Protein 5WO2 (pdb70)

Solvent-accessible surface area: 11452 Å² total; per-residue (Å²): 94,28,94,86,5,136,31,70,121,66,9,114,85,68,23,136,108,36,105,182,160,66,112,116,30,24,136,21,19,30,93,5,2,30,41,125,88,43,68,120,123,106,0,51,63,5,6,52,135,44,84,112,88,23,65,62,100,59,20,59,94,2,66,32,30,5,97,0,20,53,39,10,61,97,145,17,51,154,86,10,36,54,47,26,108,95,53,128,158,128,75,5,130,28,67,108,73,17,78,51,35,16,155,66,23,103,92,72,62,132,88,64,28,84,130,44,34,16,100,8,3,32,40,126,101,41,61,120,114,120,0,48,65,11,6,64,134,54,35,103,63,44,67,46,90,63,26,44,77,2,59,6,33,6,89,6,22,55,50,10,56,101,114,17,56,151,63,9,39,49,1,8,116,125,78,139,124

Nearest PDB structures (foldseek):
  5wo2-assembly1_A  TM=1.011E+00  e=1.674E-12  Escherichia coli
  6bie-assembly1_A  TM=1.007E+00  e=6.785E-12  Escherichia coli K-12
  6owx-assembly1_A  TM=9.728E-01  e=1.456E-11  Escherichia coli
  6owy-assembly1_A  TM=9.846E-01  e=2.751E-11  Escherichia coli
  6owz-assembly1_B  TM=8.647E-01  e=1.741E-10  Escherichia coli

InterPro domains:
  IPR012899 LTXXQ motif family protein [PF07813] (47-141)
  IPR012899 LTXXQ motif family protein [PIRSF034445] (6-148)
  IPR012899 LTXXQ motif family protein [cd09916] (54-145)
  IPR052211 Cpx two-component system auxiliary protein [PTHR38102] (1-161)

Foldseek 3Di:
DLPPLPADPVLVVVLVVLVCDDVVLVVQVVVQVPDPDHDVVSVVCSVCPCVVVVVVVVVSVVVSVVSSLVVDDPVSNVVVVVVVVVDD/DVPLPADPVLVVVLVVLVVVQDCVLVVLVVDQVPDPDHDVVSVVVSVVVVVVVVVVNVVSVVVSVVVSLVVGDPVSNVVVVVVVVVDDD

B-factor: mean 51.99, std 22.86, range [19.62, 288.51]

Secondary structure (DSSP, 8-state):
--GGG---HHHHHHHHHHH---HHHHHHHHHHHSSSS--HHHHHHHHHTTHHHHHHHHHHHHHHHHHHHTTS-HHHHHHHHHHHHT--/--TT---HHHHHHHHHHHHH---HHHHHHHHHHSSSS--HHHHHHHHHHHHHHHHHHHHHHHHHHHHHHTTS-HHHHHHHHHHHHH---

Radius of gyration: 20.87 Å; Cα contacts (8 Å, |Δi|>4): 126; chains: 2; bounding box: 49×54×36 Å

Organism: Escherichia coli (strain K12) (NCBI:txid83333)

GO terms:
  GO:0044183 protein folding chaperone (F, IDA)
  GO:0042597 periplasmic space (C, EXP)
  GO:0005515 protein binding (F, IPI)
  GO:0030288 outer membrane-bounded periplasmic space (C, IDA)
  GO:0042803 protein homodimerization activity (F, IDA)
  GO:0006457 protein folding (P, IDA)

CATH classification: 1.20.120.1490

Sequence (177 aa):
SFKDLNLTDAQKQQIREIMMKPPLEERRAMHDIIASDTFDKVKAEEAQQIAKMMEEQRKANMMLAHMETQNKIYNILTPEQKKQFNANFEKRLFKDLNLTDAQKQQIREIMKGQPLEERRAMHDIIASDTFDKVKAEAQIAKMMEEEQRKKANMMLAHMETQNKIYNILTPEQKKQFNANFEKRLT

Structure (mmCIF, N/CA/C/O backbone):
data_5WO2
#
_entry.id   5WO2
#
_cell.length_a   42.960
_cell.length_b   42.960
_cell.length_c   258.169
_cell.angle_alpha   90.00
_cell.angle_beta   90.00
_cell.angle_gamma   90.00
#
_symmetry.space_group_name_H-M   'P 41 2 2'
#
loop_
_entity.id
_entity.type
_entity.pdbx_description
1 polymer 'Periplasmic chaperone Spy'
2 non-polymer IMIDAZOLE
3 non-polymer 'ZINC ION'
4 non-polymer 'CHLORIDE ION'
5 water water
#
loop_
_atom_site.group_PDB
_atom_site.id
_atom_site.type_symbol
_atom_site.label_atom_id
_atom_site.label_alt_id
_atom_site.label_comp_id
_atom_site.label_asym_id
_atom_site.label_entity_id
_atom_site.label_seq_id
_atom_site.pdbx_PDB_ins_code
_atom_site.Cartn_x
_atom_site.Cartn_y
_atom_site.Cartn_z
_atom_site.occupancy
_atom_site.B_iso_or_equiv
_atom_site.auth_seq_id
_atom_site.auth_comp_id
_atom_site.auth_asym_id
_atom_site.auth_atom_id
_atom_site.pdbx_PDB_model_num
ATOM 1 N N . SER A 1 1 ? -4.234 1.171 265.607 1.00 109.82 28 SER A N 1
ATOM 2 C CA . SER A 1 1 ? -4.416 1.190 264.122 1.00 108.81 28 SER A CA 1
ATOM 3 C C . SER A 1 1 ? -5.411 0.119 263.673 1.00 105.62 28 SER A C 1
ATOM 4 O O . SER A 1 1 ? -5.032 -1.025 263.432 1.00 104.71 28 SER A O 1
ATOM 14 N N . PHE A 1 2 ? -6.680 0.497 263.546 1.00 105.00 29 PHE A N 1
ATOM 15 C CA . PHE A 1 2 ? -7.730 -0.452 263.184 1.00 99.57 29 PHE A CA 1
ATOM 16 C C . PHE A 1 2 ? -7.957 -0.526 261.680 1.00 100.95 29 PHE A C 1
ATOM 17 O O . PHE A 1 2 ? -8.774 -1.317 261.204 1.00 94.72 29 PHE A O 1
ATOM 34 N N . LYS A 1 3 ? -7.227 0.289 260.929 1.00 105.06 30 LYS A N 1
ATOM 35 C CA . LYS A 1 3 ? -7.377 0.307 259.482 1.00 103.83 30 LYS A CA 1
ATOM 36 C C . LYS A 1 3 ? -6.735 -0.924 258.845 1.00 96.71 30 LYS A C 1
ATOM 37 O O . LYS A 1 3 ? -7.333 -1.568 257.981 1.00 96.70 30 LYS A O 1
ATOM 41 N N . ASP A 1 4 ? -5.527 -1.260 259.290 1.00 93.69 31 ASP A N 1
ATOM 42 C CA . ASP A 1 4 ? -4.722 -2.287 258.630 1.00 86.70 31 ASP A CA 1
ATOM 43 C C . ASP A 1 4 ? -5.047 -3.698 259.119 1.00 76.56 31 ASP A C 1
ATOM 44 O O . ASP A 1 4 ? -4.183 -4.578 259.089 1.00 77.60 31 ASP A O 1
ATOM 53 N N . LEU A 1 5 ? -6.290 -3.903 259.565 1.00 65.85 32 LEU A N 1
ATOM 54 C CA . LEU A 1 5 ? -6.755 -5.207 260.040 1.00 57.31 32 LEU A CA 1
ATOM 55 C C . LEU A 1 5 ? -7.772 -5.861 259.112 1.00 54.41 32 LEU A C 1
ATOM 56 O O . LEU A 1 5 ? -8.419 -6.832 259.501 1.00 50.35 32 LEU A O 1
ATOM 72 N N . ASN A 1 6 ? -7.930 -5.326 257.910 1.00 57.35 33 ASN A N 1
ATOM 73 C CA . ASN A 1 6 ? -8.884 -5.868 256.945 1.00 55.71 33 ASN A CA 1
ATOM 74 C C . ASN A 1 6 ? -10.270 -6.051 257.549 1.00 48.77 33 ASN A C 1
ATOM 75 O O . ASN A 1 6 ? -10.814 -7.159 257.589 1.00 46.45 33 ASN A O 1
ATOM 86 N N . LEU A 1 7 ? -10.837 -4.951 258.010 1.00 45.91 34 LEU A N 1
ATOM 87 C CA . LEU A 1 7 ? -12.148 -4.987 258.655 1.00 40.62 34 LEU A CA 1
ATOM 88 C C . LEU A 1 7 ? -13.216 -5.417 257.677 1.00 38.49 34 LEU A C 1
ATOM 89 O O . LEU A 1 7 ? -13.203 -4.999 256.537 1.00 38.65 34 LEU A O 1
ATOM 105 N N . THR A 1 8 ? -14.165 -6.216 258.134 1.00 35.79 35 THR A N 1
ATOM 106 C CA . THR A 1 8 ? -15.261 -6.626 257.260 1.00 34.66 35 THR A CA 1
ATOM 107 C C . THR A 1 8 ? -16.249 -5.486 257.222 1.00 31.63 35 THR A C 1
ATOM 108 O O . THR A 1 8 ? -16.146 -4.564 258.005 1.00 33.03 35 THR A O 1
ATOM 119 N N . ASP A 1 9 ? -17.201 -5.523 256.282 1.00 34.03 36 ASP A N 1
ATOM 120 C CA . ASP A 1 9 ? -18.209 -4.485 256.246 1.00 34.79 36 ASP A CA 1
ATOM 121 C C . ASP A 1 9 ? -19.000 -4.438 257.553 1.00 34.68 36 ASP A C 1
ATOM 122 O O . ASP A 1 9 ? -19.428 -3.361 257.981 1.00 36.33 36 ASP A O 1
ATOM 131 N N . ALA A 1 10 ? -19.296 -5.605 258.122 1.00 33.16 37 ALA A N 1
ATOM 132 C CA . ALA A 1 10 ? -20.046 -5.636 259.385 1.00 34.30 37 ALA A CA 1
ATOM 133 C C . ALA A 1 10 ? -19.235 -4.923 260.438 1.00 32.88 37 ALA A C 1
ATOM 134 O O . ALA A 1 10 ? -19.782 -4.158 261.194 1.00 31.72 37 ALA A O 1
ATOM 141 N N . GLN A 1 11 ? -17.929 -5.144 260.450 1.00 32.74 38 GLN A N 1
ATOM 142 C CA . GLN A 1 11 ? -17.075 -4.566 261.500 1.00 33.55 38 GLN A CA 1
ATOM 143 C C . GLN A 1 11 ? -17.019 -3.048 261.324 1.00 32.32 38 GLN A C 1
ATOM 144 O O . GLN A 1 11 ? -17.047 -2.313 262.297 1.00 32.59 38 GLN A O 1
ATOM 158 N N . LYS A 1 12 ? -16.983 -2.570 260.088 1.00 33.07 39 LYS A N 1
ATOM 159 C CA . LYS A 1 12 ? -16.993 -1.140 259.845 1.00 35.68 39 LYS A CA 1
ATOM 160 C C . LYS A 1 12 ? -18.274 -0.498 260.369 1.00 36.90 39 LYS A C 1
ATOM 161 O O . LYS A 1 12 ? -18.224 0.598 260.941 1.00 40.21 39 LYS A O 1
ATOM 180 N N . GLN A 1 13 ? -19.424 -1.153 260.165 1.00 36.42 40 GLN A N 1
ATOM 181 C CA . GLN A 1 13 ? -20.667 -0.624 260.733 1.00 36.72 40 GLN A CA 1
ATOM 182 C C . GLN A 1 13 ? -20.596 -0.672 262.272 1.00 34.75 40 GLN A C 1
ATOM 183 O O . GLN A 1 13 ? -21.059 0.230 262.946 1.00 36.01 40 GLN A O 1
ATOM 197 N N . GLN A 1 14 ? -20.058 -1.755 262.816 1.00 32.62 41 GLN A N 1
ATOM 198 C CA . GLN A 1 14 ? -19.987 -1.899 264.278 1.00 33.89 41 GLN A CA 1
ATOM 199 C C . GLN A 1 14 ? -19.110 -0.821 264.903 1.00 35.41 41 GLN A C 1
ATOM 200 O O . GLN A 1 14 ? -19.460 -0.255 265.951 1.00 36.87 41 GLN A O 1
ATOM 214 N N . ILE A 1 15 ? -17.981 -0.522 264.277 1.00 35.60 42 ILE A N 1
ATOM 215 C CA . ILE A 1 15 ? -17.125 0.562 264.775 1.00 39.13 42 ILE A CA 1
ATOM 216 C C . ILE A 1 15 ? -17.863 1.896 264.714 1.00 42.64 42 ILE A C 1
ATOM 217 O O . ILE A 1 15 ? -17.770 2.707 26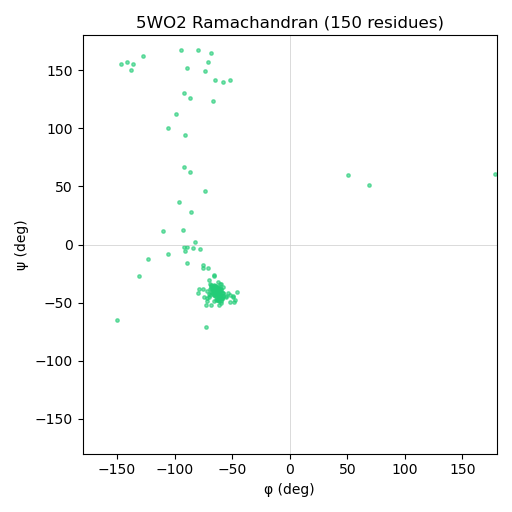5.616 1.00 45.52 42 ILE A O 1
ATOM 233 N N . ARG A 1 16 ? -18.578 2.139 263.628 1.00 44.32 43 ARG A N 1
ATOM 234 C CA . ARG A 1 16 ? -19.376 3.352 263.545 1.00 47.86 43 ARG A CA 1
ATOM 235 C C . ARG A 1 16 ? -20.380 3.411 264.687 1.00 46.93 43 ARG A C 1
ATOM 236 O O . ARG A 1 16 ? -20.589 4.461 265.286 1.00 51.68 43 ARG A O 1
ATOM 257 N N . GLU A 1 17 ? -20.995 2.286 264.997 1.00 42.57 44 GLU A N 1
ATOM 258 C CA . GLU A 1 17 ? -22.000 2.240 266.060 1.00 43.08 44 GLU A CA 1
ATOM 259 C C . GLU A 1 17 ? -21.307 2.560 267.404 1.00 45.11 44 GLU A C 1
ATOM 260 O O . GLU A 1 17 ? -21.818 3.323 268.236 1.00 49.68 44 GLU A O 1
ATOM 272 N N . ILE A 1 18 ? -20.116 2.012 267.584 1.00 41.58 45 ILE A N 1
ATOM 273 C CA . ILE A 1 18 ? -19.373 2.189 268.824 1.00 40.78 45 ILE A CA 1
ATOM 274 C C . ILE A 1 18 ? -18.928 3.637 269.012 1.00 41.71 45 ILE A C 1
ATOM 275 O O . ILE A 1 18 ? -19.038 4.194 270.119 1.00 46.40 45 ILE A O 1
ATOM 291 N N A MET A 1 19 ? -18.420 4.240 267.943 0.52 61.74 46 MET A N 1
ATOM 292 N N B MET A 1 19 ? -18.414 4.244 267.950 0.48 61.72 46 MET A N 1
ATOM 293 C CA A MET A 1 19 ? -17.907 5.605 268.009 0.52 63.13 46 MET A CA 1
ATOM 294 C CA B MET A 1 19 ? -17.899 5.605 268.040 0.48 63.50 46 MET A CA 1
ATOM 295 C C A MET A 1 19 ? -19.034 6.607 268.221 0.52 69.15 46 MET A C 1
ATOM 296 C C B MET A 1 19 ? -19.032 6.615 268.180 0.48 69.19 46 MET A C 1
ATOM 297 O O A MET A 1 19 ? -18.790 7.791 268.461 0.52 71.94 46 MET A O 1
ATOM 298 O O B MET A 1 19 ? -18.792 7.814 268.338 0.48 72.11 46 MET A O 1
ATOM 325 N N . LYS A 1 20 ? -20.267 6.126 268.126 1.00 72.13 47 LYS A N 1
ATOM 326 C CA . LYS A 1 20 ? -21.438 6.976 268.260 1.00 83.32 47 LYS A CA 1
ATOM 327 C C . LYS A 1 20 ? -22.298 6.469 269.419 1.00 79.95 47 LYS A C 1
ATOM 328 O O . LYS A 1 20 ? -22.059 6.819 270.581 1.00 78.21 47 LYS A O 1
ATOM 347 N N . PRO A 1 29 ? -8.055 19.916 272.991 1.00 113.10 56 PRO A N 1
ATOM 348 C CA . PRO A 1 29 ? -6.721 20.518 273.125 1.00 110.61 56 PRO A CA 1
ATOM 349 C C . PRO A 1 29 ? -6.785 21.992 273.538 1.00 110.52 56 PRO A C 1
ATOM 350 O O . PRO A 1 29 ? -6.290 22.847 272.801 1.00 113.23 56 PRO A O 1
ATOM 354 N N . PRO A 1 30 ? -7.370 22.280 274.714 1.00 105.04 57 PRO A N 1
ATOM 355 C CA . PRO A 1 30 ? -7.776 23.643 275.091 1.00 100.30 57 PRO A CA 1
ATOM 356 C C . PRO A 1 30 ? -6.629 24.648 275.087 1.00 86.82 57 PRO A C 1
ATOM 357 O O . PRO A 1 30 ? -5.507 24.337 275.498 1.00 92.94 57 PRO A O 1
ATOM 361 N N . LEU A 1 31 ? -6.906 25.854 274.606 1.00 72.56 58 LEU A N 1
ATOM 362 C CA . LEU A 1 31 ? -5.868 26.863 274.565 1.00 57.13 58 LEU A CA 1
ATOM 363 C C . LEU A 1 31 ? -5.633 27.414 275.977 1.00 51.27 58 LEU A C 1
ATOM 364 O O . LEU A 1 31 ? -4.567 27.978 276.236 1.00 48.21 58 LEU 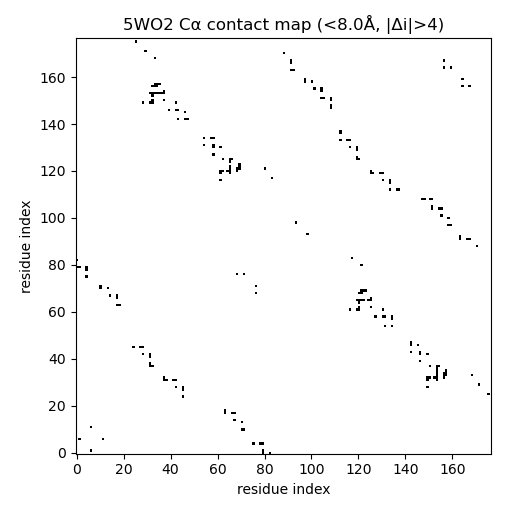A O 1
ATOM 380 N N . GLU A 1 32 ? -6.5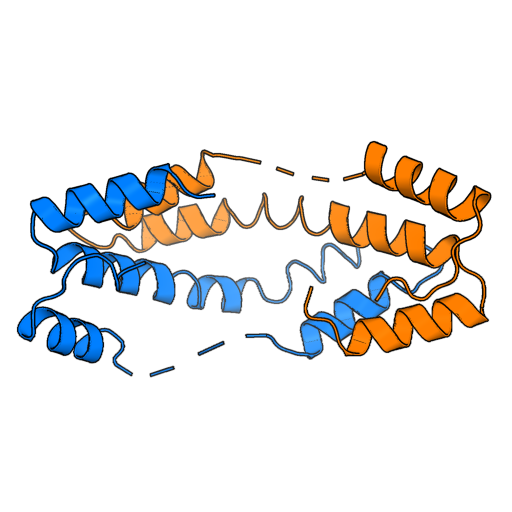98 27.256 276.886 1.00 51.03 59 GLU A N 1
ATOM 381 C CA . GLU A 1 32 ? -6.362 27.658 278.288 1.00 51.24 59 GLU A CA 1
ATOM 382 C C . GLU A 1 32 ? -5.141 26.972 278.854 1.00 45.93 59 GLU A C 1
ATOM 383 O O . GLU A 1 32 ? -4.343 27.585 279.557 1.00 43.57 59 GLU A O 1
ATOM 395 N N . GLU A 1 33 ? -5.022 25.678 278.584 1.00 45.37 60 GLU A N 1
ATOM 396 C CA . GLU A 1 33 ? -3.923 24.914 279.133 1.00 43.39 60 GLU A CA 1
ATOM 397 C C . GLU A 1 33 ? -2.600 25.362 278.554 1.00 40.97 60 GLU A C 1
ATOM 398 O O . GLU A 1 33 ? -1.598 25.461 279.272 1.00 39.02 60 GLU A O 1
ATOM 410 N N . ARG A 1 34 ? -2.581 25.636 277.252 1.00 41.56 61 ARG A N 1
ATOM 411 C CA . ARG A 1 34 ? -1.388 26.211 276.642 1.00 40.40 61 ARG A CA 1
ATOM 412 C C . ARG A 1 34 ? -1.015 27.557 277.240 1.00 38.89 61 ARG A C 1
ATOM 413 O O . ARG A 1 34 ? 0.155 27.803 277.463 1.00 37.25 61 ARG A O 1
ATOM 434 N N . ARG A 1 35 ? -1.975 28.452 277.450 1.00 40.04 62 ARG A N 1
ATOM 435 C CA . ARG A 1 35 ? -1.633 29.768 278.010 1.00 39.18 62 ARG A CA 1
ATOM 436 C C . ARG A 1 35 ? -1.074 29.613 279.437 1.00 36.86 62 ARG A C 1
ATOM 437 O O . ARG A 1 35 ? -0.162 30.324 279.828 1.00 35.18 62 ARG A O 1
ATOM 458 N N . ALA A 1 36 ? -1.591 28.664 280.204 1.00 37.13 63 ALA A N 1
ATOM 459 C CA . ALA A 1 36 ? -1.009 28.409 281.530 1.00 35.80 63 ALA A CA 1
ATOM 460 C C . ALA A 1 36 ? 0.413 27.877 281.420 1.00 34.19 63 ALA A C 1
ATOM 461 O O . ALA A 1 36 ? 1.298 28.294 282.165 1.00 32.40 63 ALA A O 1
ATOM 468 N N . MET A 1 37 ? 0.652 26.943 280.504 1.00 34.39 64 MET A N 1
ATOM 469 C CA . MET A 1 37 ? 2.017 26.484 280.296 1.00 33.52 64 MET A CA 1
ATOM 470 C C . MET A 1 37 ? 2.924 27.640 279.869 1.00 32.45 64 MET A C 1
ATOM 471 O O . MET A 1 37 ? 4.065 27.738 280.334 1.00 31.29 64 MET A O 1
ATOM 485 N N . HIS A 1 38 ? 2.410 28.532 279.037 1.00 33.32 65 HIS A N 1
ATOM 486 C CA . HIS A 1 38 ? 3.212 29.626 278.519 1.00 33.75 65 HIS A CA 1
ATOM 487 C C . HIS A 1 38 ? 3.661 30.496 279.679 1.00 33.19 65 HIS A C 1
ATOM 488 O O . HIS A 1 38 ? 4.820 30.944 279.704 1.00 33.26 65 HIS A O 1
ATOM 502 N N . ASP A 1 39 ? 2.740 30.779 280.601 1.00 34.15 66 ASP A N 1
ATOM 503 C CA . ASP A 1 39 ? 3.053 31.658 281.757 1.00 36.21 66 ASP A CA 1
ATOM 504 C C . ASP A 1 39 ? 4.146 31.058 282.636 1.00 36.27 66 ASP A C 1
ATOM 505 O O . ASP A 1 39 ? 4.941 31.784 283.227 1.00 38.11 66 ASP A O 1
ATOM 514 N N . ILE A 1 40 ? 4.192 29.737 282.712 1.00 33.96 67 ILE A N 1
ATOM 515 C CA . ILE A 1 40 ? 5.219 29.060 283.483 1.00 33.30 67 ILE A CA 1
ATOM 516 C C . ILE A 1 40 ? 6.549 29.077 282.782 1.00 31.79 67 ILE A C 1
ATOM 517 O O . ILE A 1 40 ? 7.613 29.236 283.394 1.00 32.03 67 ILE A O 1
ATOM 533 N N . ILE A 1 41 ? 6.494 28.920 281.479 1.00 30.42 68 ILE A N 1
ATOM 534 C CA . ILE A 1 41 ? 7.702 28.759 280.703 1.00 30.10 68 ILE A CA 1
ATOM 535 C C . ILE A 1 41 ? 8.392 30.110 280.447 1.00 32.67 68 ILE A C 1
ATOM 536 O O . ILE A 1 41 ? 9.601 30.180 280.578 1.00 35.24 68 ILE A O 1
ATOM 552 N N . ALA A 1 42 ? 7.634 31.158 280.134 1.00 29.63 69 ALA A N 1
ATOM 553 C CA . ALA A 1 42 ? 8.220 32.430 279.770 1.00 32.30 69 ALA A CA 1
ATOM 554 C C . ALA A 1 42 ? 8.384 33.306 281.001 1.00 36.74 69 ALA A C 1
ATOM 555 O O . ALA A 1 42 ? 7.740 34.333 281.117 1.00 38.33 69 ALA A O 1
ATOM 562 N N . SER A 1 43 ? 9.244 32.911 281.914 1.00 38.27 70 SER A N 1
ATOM 563 C CA . SER A 1 43 ? 9.364 33.626 283.191 1.00 39.02 70 SER A CA 1
ATOM 564 C C . SER A 1 43 ? 10.810 33.531 283.576 1.00 35.28 70 SER A C 1
ATOM 565 O O . SER A 1 43 ? 11.476 32.594 283.136 1.00 34.52 70 SER A O 1
ATOM 573 N N . ASP A 1 44 ? 11.343 34.452 284.390 1.00 35.33 71 ASP A N 1
ATOM 574 C CA . ASP A 1 44 ? 12.784 34.379 284.623 1.00 34.26 71 ASP A CA 1
ATOM 575 C C . ASP A 1 44 ? 13.151 33.340 285.706 1.00 34.59 71 ASP A C 1
ATOM 576 O O . ASP A 1 44 ? 14.331 33.184 286.041 1.00 36.64 71 ASP A O 1
ATOM 585 N N . THR A 1 45 ? 12.157 32.634 286.249 1.00 32.13 72 THR A N 1
ATOM 586 C CA . THR A 1 45 ? 12.401 31.523 287.175 1.00 31.70 72 THR A CA 1
ATOM 587 C C . THR A 1 45 ? 11.416 30.405 286.903 1.00 31.63 72 THR A C 1
ATOM 588 O O . THR A 1 45 ? 10.343 30.645 286.339 1.00 30.77 72 THR A O 1
ATOM 599 N N . PHE A 1 46 ? 11.758 29.185 287.299 1.00 30.20 73 PHE A N 1
ATOM 600 C CA . PHE A 1 46 ? 10.825 28.076 287.127 1.00 30.58 73 PHE A CA 1
ATOM 601 C C . PHE A 1 46 ? 10.084 27.794 288.428 1.00 31.43 73 PHE A C 1
ATOM 602 O O . PHE A 1 46 ? 10.693 27.407 289.410 1.00 32.76 73 PHE A O 1
ATOM 619 N N . ASP A 1 47 ? 8.788 28.059 288.438 1.00 28.57 74 ASP A N 1
ATOM 620 C CA . ASP A 1 47 ? 7.974 27.952 289.621 1.00 29.36 74 ASP A CA 1
ATOM 621 C C . ASP A 1 47 ? 7.385 26.550 289.690 1.00 29.38 74 ASP A C 1
ATOM 622 O O . ASP A 1 47 ? 6.318 26.289 289.136 1.00 27.80 74 ASP A O 1
ATOM 631 N N . LYS A 1 48 ? 8.064 25.658 290.406 1.00 30.99 75 LYS A N 1
ATOM 632 C CA . LYS A 1 48 ? 7.623 24.251 290.431 1.00 34.73 75 LYS A CA 1
ATOM 633 C C . LYS A 1 48 ? 6.254 24.095 291.085 1.00 33.23 75 LYS A C 1
ATOM 634 O O . LYS A 1 48 ? 5.435 23.304 290.627 1.00 31.97 75 LYS A O 1
ATOM 653 N N . VAL A 1 49 ? 5.966 24.881 292.113 1.00 35.57 76 VAL A N 1
ATOM 654 C CA . VAL A 1 49 ? 4.641 24.807 292.730 1.00 35.23 76 VAL A CA 1
ATOM 655 C C . VAL A 1 49 ? 3.518 25.175 291.754 1.00 32.69 76 VAL A C 1
ATOM 656 O O . VAL A 1 49 ? 2.476 24.506 291.679 1.00 32.75 76 VAL A O 1
ATOM 669 N N . LYS A 1 50 ? 3.737 26.257 291.024 1.00 30.21 77 LYS A N 1
ATOM 670 C CA . LYS A 1 50 ? 2.762 26.717 290.062 1.00 29.41 77 LYS A CA 1
ATOM 671 C C . LYS A 1 50 ? 2.654 25.697 288.921 1.00 28.13 77 LYS A C 1
ATOM 672 O O . LYS A 1 50 ? 1.551 25.438 288.403 1.00 26.42 77 LYS A O 1
ATOM 691 N N . ALA A 1 51 ? 3.775 25.082 288.547 1.00 27.42 78 ALA A N 1
ATOM 692 C CA . ALA A 1 51 ? 3.752 24.060 287.471 1.00 24.81 78 ALA A CA 1
ATOM 693 C C . ALA A 1 51 ? 2.963 22.838 287.881 1.00 26.81 78 ALA A C 1
ATOM 694 O O . ALA A 1 51 ? 2.140 22.311 287.115 1.00 24.98 78 ALA A O 1
ATOM 701 N N . GLU A 1 52 ? 3.155 22.369 289.107 1.00 25.21 79 GLU A N 1
ATOM 702 C CA A GLU A 1 52 ? 2.420 21.179 289.545 0.59 25.83 79 GLU A CA 1
ATOM 703 C CA B GLU A 1 52 ? 2.425 21.199 289.609 0.41 26.05 79 GLU A CA 1
ATOM 704 C C . GLU A 1 52 ? 0.928 21.465 289.583 1.00 26.75 79 GLU A C 1
ATOM 705 O O . GLU A 1 52 ? 0.125 20.606 289.207 1.00 27.16 79 GLU A O 1
ATOM 728 N N . ALA A 1 53 ? 0.554 22.662 290.008 1.00 27.68 80 ALA A N 1
ATOM 729 C CA . ALA A 1 53 ? -0.849 23.042 290.004 1.00 29.13 80 ALA A CA 1
ATOM 730 C C . ALA A 1 53 ? -1.405 22.994 288.592 1.00 29.99 80 ALA A C 1
ATOM 731 O O . ALA A 1 53 ? -2.523 22.485 288.369 1.00 31.02 80 ALA A O 1
ATOM 738 N N A GLN A 1 54 ? -0.634 23.555 287.661 0.59 28.79 81 GLN A N 1
ATOM 739 N N B GLN A 1 54 ? -0.670 23.518 287.627 0.41 29.00 81 GLN A N 1
ATOM 740 C CA A GLN A 1 54 ? -0.984 23.614 286.238 0.59 29.18 81 GLN A CA 1
ATOM 741 C CA B GLN A 1 54 ? -1.211 23.559 286.281 0.41 29.72 81 GLN A CA 1
ATOM 742 C C A GLN A 1 54 ? -1.228 22.224 285.688 0.59 26.01 81 GLN A C 1
ATOM 743 C C B GLN A 1 54 ? -1.270 22.175 285.661 0.41 26.23 81 GLN A C 1
ATOM 744 O O A GLN A 1 54 ? -2.223 21.969 285.024 0.59 28.30 81 GLN A O 1
ATOM 745 O O B GLN A 1 54 ? -2.181 21.873 284.897 0.41 28.23 81 GLN A O 1
ATOM 772 N N . ILE A 1 55 ? -0.308 21.327 285.979 1.00 26.66 82 ILE A N 1
ATOM 773 C CA . ILE A 1 55 ? -0.353 19.969 285.461 1.00 24.97 82 ILE A CA 1
ATOM 774 C C . ILE A 1 55 ? -1.591 19.249 285.986 1.00 26.42 82 ILE A C 1
ATOM 775 O O . ILE A 1 55 ? -2.255 18.520 285.259 1.00 28.18 82 ILE A O 1
ATOM 791 N N . ALA A 1 56 ? -1.910 19.470 287.267 1.00 26.12 83 ALA A N 1
ATOM 792 C CA . ALA A 1 56 ? -3.044 18.796 287.878 1.00 26.99 83 ALA A CA 1
ATOM 793 C C . ALA A 1 56 ? -4.423 19.334 287.479 1.00 29.01 83 ALA A C 1
ATOM 794 O O . ALA A 1 56 ? -5.425 18.607 287.671 1.00 27.63 83 ALA A O 1
ATOM 801 N N . LYS A 1 57 ? -4.482 20.538 286.934 1.00 28.26 84 LYS A N 1
ATOM 802 C CA . LYS A 1 57 ? -5.765 21.226 286.737 1.00 32.79 84 LYS A CA 1
ATOM 803 C C . LYS A 1 57 ? -6.837 20.423 285.997 1.00 33.08 84 LYS A C 1
ATOM 804 O O . LYS A 1 57 ? -7.968 20.360 286.464 1.00 38.60 84 LYS A O 1
ATOM 823 N N A MET A 1 58 ? -6.466 19.800 284.886 0.48 32.43 85 MET A N 1
ATOM 824 N N B MET A 1 58 ? -6.501 19.860 284.839 0.52 32.53 85 MET A N 1
ATOM 825 C CA A MET A 1 58 ? -7.430 19.106 284.025 0.48 34.55 85 MET A CA 1
ATOM 826 C CA B MET A 1 58 ? -7.492 19.116 284.042 0.52 33.91 85 MET A CA 1
ATOM 827 C C A MET A 1 58 ? -7.550 17.603 284.300 0.48 30.26 85 MET A C 1
ATOM 828 C C B MET A 1 58 ? -7.394 17.599 284.242 0.52 30.11 85 MET A C 1
ATOM 829 O O A MET A 1 58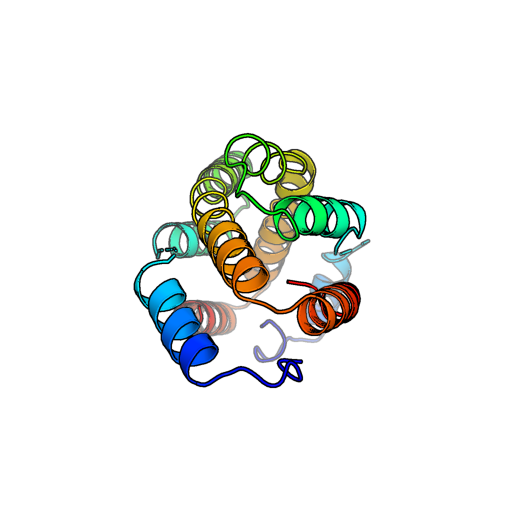 ? -8.134 16.848 283.509 0.48 33.72 85 MET A O 1
ATOM 830 O O B MET A 1 58 ? -7.623 16.820 283.318 0.52 33.49 85 MET A O 1
ATOM 857 N N . GLU A 1 59 ? -7.064 17.181 285.460 1.00 39.72 86 GLU A N 1
ATOM 858 C CA . GLU A 1 59 ? -7.100 15.762 285.847 1.00 31.32 86 GLU A CA 1
ATOM 859 C C . GLU A 1 59 ? -8.431 15.058 285.575 1.00 32.18 86 GLU A C 1
ATOM 860 O O . GLU A 1 59 ? -8.465 13.946 285.032 1.00 30.95 86 GLU A O 1
ATOM 872 N N . GLU A 1 60 ? -9.528 15.697 285.978 1.00 35.16 87 GLU A N 1
ATOM 873 C CA . GLU A 1 60 ? -10.874 15.130 285.754 1.00 37.70 87 GLU A CA 1
ATOM 874 C C . GLU A 1 60 ? -11.231 14.978 284.290 1.00 37.69 87 GLU A C 1
ATOM 875 O O . GLU A 1 60 ? -11.799 13.953 283.875 1.00 36.25 87 GLU A O 1
ATOM 883 N N . GLN A 1 61 ? -10.915 15.996 283.500 1.00 39.23 88 GLN A N 1
ATOM 884 C CA . GLN A 1 61 ? -11.239 15.943 282.066 1.00 39.69 88 GLN A CA 1
ATOM 885 C C . GLN A 1 61 ? -10.397 14.869 281.366 1.00 36.57 88 GLN A C 1
ATOM 886 O O . GLN A 1 61 ? -10.880 14.156 280.490 1.00 36.35 88 GLN A O 1
ATOM 894 N N . ARG A 1 62 ? -9.137 14.753 281.769 1.00 34.00 89 ARG A N 1
ATOM 895 C CA . ARG A 1 62 ? -8.248 13.714 281.262 1.00 31.49 89 ARG A CA 1
ATOM 896 C C . ARG A 1 62 ? -8.784 12.341 281.599 1.00 29.80 89 ARG A C 1
ATOM 897 O O . ARG A 1 62 ? -8.778 11.435 280.744 1.00 29.01 89 ARG A O 1
ATOM 918 N N . LYS A 1 63 ? -9.237 12.180 282.839 1.00 29.66 90 LYS A N 1
ATOM 919 C CA . LYS A 1 63 ? -9.798 10.891 283.272 1.00 28.73 90 LYS A CA 1
ATOM 920 C C . LYS A 1 63 ? -11.004 10.516 282.396 1.00 29.95 90 LYS A C 1
ATOM 921 O O . LYS A 1 63 ? -11.087 9.397 281.882 1.00 28.77 90 LYS A O 1
ATOM 940 N N . ALA A 1 64 ? -11.935 11.443 282.234 1.00 32.67 91 ALA A N 1
ATOM 941 C CA . ALA A 1 64 ? -13.134 11.170 281.415 1.00 34.46 91 ALA A CA 1
ATOM 942 C C . ALA A 1 64 ? -12.716 10.807 280.012 1.00 33.91 91 ALA A C 1
ATOM 943 O O . ALA A 1 64 ? -13.267 9.913 279.395 1.00 33.32 91 ALA A O 1
ATOM 950 N N . ASN A 1 65 ? -11.729 11.521 279.482 1.00 33.54 92 ASN A N 1
ATOM 951 C CA . ASN A 1 65 ? -11.341 11.286 278.092 1.00 33.68 92 ASN A CA 1
ATOM 952 C C . ASN A 1 65 ? -10.668 9.950 277.929 1.00 32.36 92 ASN A C 1
ATOM 953 O O . ASN A 1 65 ? -10.928 9.210 276.987 1.00 32.71 92 ASN A O 1
ATOM 964 N N A MET A 1 66 ? -9.814 9.594 278.874 0.60 28.74 93 MET A N 1
ATOM 965 N N B MET A 1 66 ? -9.779 9.640 278.869 0.40 28.78 93 MET A N 1
ATOM 966 C CA A MET A 1 66 ? -9.044 8.360 278.735 0.60 27.56 93 MET A CA 1
ATOM 967 C CA B MET A 1 66 ? -9.018 8.399 278.804 0.40 27.70 93 MET A CA 1
ATOM 968 C C A MET A 1 66 ? -9.890 7.124 279.063 0.60 27.12 93 MET A C 1
ATOM 969 C C B MET A 1 66 ? -9.972 7.216 278.936 0.40 26.96 93 MET A C 1
ATOM 970 O O A MET A 1 66 ? -9.645 6.020 278.561 0.60 25.62 93 MET A O 1
ATOM 971 O O B MET A 1 66 ? -9.898 6.273 278.133 0.40 26.30 93 MET A O 1
ATOM 998 N N . LEU A 1 67 ? -10.902 7.306 279.884 1.00 27.55 94 LEU A N 1
ATOM 999 C CA . LEU A 1 67 ? -11.845 6.209 280.113 1.00 28.33 94 LEU A CA 1
ATOM 1000 C C . LEU A 1 67 ? -12.665 5.950 278.889 1.00 28.84 94 LEU A C 1
ATOM 1001 O O . LEU A 1 67 ? -12.904 4.787 278.503 1.00 28.58 94 LEU A O 1
ATOM 1017 N N . ALA A 1 68 ? -13.128 7.023 278.266 1.00 31.53 95 ALA A N 1
ATOM 1018 C CA . ALA A 1 68 ? -13.861 6.886 276.985 1.00 34.05 95 ALA A CA 1
ATOM 1019 C C . ALA A 1 68 ? -13.013 6.195 275.928 1.00 34.37 95 ALA A C 1
ATOM 1020 O O . ALA A 1 68 ? -13.483 5.289 275.197 1.00 34.78 95 ALA A O 1
ATOM 1027 N N . HIS A 1 69 ? -11.752 6.608 275.834 1.00 35.23 96 HIS A N 1
ATOM 1028 C CA . HIS A 1 69 ? -10.855 6.044 274.832 1.00 33.84 96 HIS A CA 1
ATOM 1029 C C . HIS A 1 69 ? -10.647 4.563 275.102 1.00 30.36 96 HIS A C 1
ATOM 1030 O O . HIS A 1 69 ? -10.805 3.737 274.193 1.00 31.92 96 HIS A O 1
ATOM 1044 N N . MET A 1 70 ? -10.365 4.205 276.344 1.00 25.82 97 MET A N 1
ATOM 1045 C CA . MET A 1 70 ? -10.013 2.823 276.650 1.00 27.53 97 MET A CA 1
ATOM 1046 C C . MET A 1 70 ? -11.265 1.953 276.458 1.00 27.36 97 MET A C 1
ATOM 1047 O O . MET A 1 70 ? -11.177 0.825 275.938 1.00 27.20 97 MET A O 1
ATOM 1061 N N . GLU A 1 71 ? -12.435 2.488 276.781 1.00 26.91 98 GLU A N 1
ATOM 1062 C CA . GLU A 1 71 ? -13.626 1.653 276.657 1.00 27.28 98 GLU A CA 1
ATOM 1063 C C . GLU A 1 71 ? -13.922 1.422 275.195 1.00 28.22 98 GLU A C 1
ATOM 1064 O O . GLU A 1 71 ? -14.290 0.305 274.788 1.00 30.56 98 GLU A O 1
ATOM 1076 N N . THR A 1 72 ? -13.800 2.485 274.403 1.00 30.36 99 THR A N 1
ATOM 1077 C CA . THR A 1 72 ? -14.002 2.358 272.973 1.00 32.28 99 THR A CA 1
ATOM 1078 C C . THR A 1 72 ? -13.040 1.367 272.364 1.00 30.74 99 THR A C 1
ATOM 1079 O O . THR A 1 72 ? -13.439 0.511 271.567 1.00 30.91 99 THR A O 1
ATOM 1090 N N . GLN A 1 73 ? -11.778 1.454 272.728 1.00 29.20 100 GLN A N 1
ATOM 1091 C CA . GLN A 1 73 ? -10.788 0.522 272.172 1.00 29.52 100 GLN A CA 1
ATOM 1092 C C . GLN A 1 73 ? -11.076 -0.918 272.582 1.00 25.46 100 GLN A C 1
ATOM 1093 O O . GLN A 1 73 ? -10.897 -1.833 271.773 1.00 26.14 100 GLN A O 1
ATOM 1107 N N . ASN A 1 74 ? -11.548 -1.119 273.815 1.00 25.17 101 ASN A N 1
ATOM 1108 C CA . ASN A 1 74 ? -11.929 -2.446 274.259 1.00 25.13 101 ASN A CA 1
ATOM 1109 C C . ASN A 1 74 ? -13.117 -2.957 273.470 1.00 26.52 101 ASN A C 1
ATOM 1110 O O . ASN A 1 74 ? -13.166 -4.143 273.104 1.00 27.26 101 ASN A O 1
ATOM 1121 N N . LYS A 1 75 ? -14.092 -2.097 273.208 1.00 26.03 102 LYS A N 1
ATOM 1122 C CA . LYS A 1 75 ? -15.265 -2.557 272.432 1.00 28.48 102 LYS A CA 1
ATOM 1123 C C . LYS A 1 75 ? -14.833 -2.992 271.028 1.00 26.89 102 LYS A C 1
ATOM 1124 O O . LYS A 1 75 ? -15.303 -4.000 270.496 1.00 28.85 102 LYS A O 1
ATOM 1143 N N . ILE A 1 76 ? -13.955 -2.217 270.426 1.00 27.07 103 ILE A N 1
ATOM 1144 C CA . ILE A 1 76 ? -13.520 -2.532 269.059 1.00 29.39 103 ILE A CA 1
ATOM 1145 C C . ILE A 1 76 ? -12.672 -3.792 269.048 1.00 28.51 103 ILE A C 1
ATOM 1146 O O . ILE A 1 76 ? -12.857 -4.684 268.214 1.00 30.17 103 ILE A O 1
ATOM 1162 N N . TYR A 1 77 ? -11.761 -3.905 270.007 1.00 27.62 104 TYR A N 1
ATOM 1163 C CA . TYR A 1 77 ? -10.981 -5.118 270.147 1.00 28.45 104 TYR A CA 1
ATOM 1164 C C . TYR A 1 77 ? -11.890 -6.329 270.141 1.00 28.43 104 TYR A C 1
ATOM 1165 O O . TYR A 1 77 ? -11.601 -7.340 269.497 1.00 30.24 104 TYR A O 1
ATOM 1183 N N . ASN A 1 78 ? -12.976 -6.251 270.892 1.00 27.13 105 ASN A N 1
ATOM 1184 C CA . ASN A 1 78 ? -13.831 -7.430 271.006 1.00 29.02 105 ASN A CA 1
ATOM 1185 C C . ASN A 1 78 ? -14.741 -7.701 269.826 1.00 31.34 105 ASN A C 1
ATOM 1186 O O . ASN A 1 78 ? -15.414 -8.723 269.846 1.00 36.15 105 ASN A O 1
ATOM 1197 N N . ILE A 1 79 ? -14.780 -6.844 268.805 1.00 31.07 106 ILE A N 1
ATOM 1198 C CA . ILE A 1 79 ? -15.467 -7.311 267.575 1.00 28.28 106 ILE A CA 1
ATOM 1199 C C . ILE A 1 79 ? -14.526 -8.001 266.597 1.00 30.42 106 ILE A C 1
ATOM 1200 O O . ILE A 1 79 ? -14.993 -8.548 265.584 1.00 31.44 106 ILE A O 1
ATOM 1216 N N . LEU A 1 80 ? -13.228 -8.000 266.888 1.00 32.94 107 LEU A N 1
ATOM 1217 C CA . LEU A 1 80 ? -12.226 -8.607 266.002 1.00 33.21 107 LEU A CA 1
ATOM 1218 C C . LEU A 1 80 ? -12.265 -10.126 266.057 1.00 33.38 107 LEU A C 1
ATOM 1219 O O . LEU A 1 80 ? -12.637 -10.707 267.089 1.00 34.80 107 LEU A O 1
ATOM 1235 N N . THR A 1 81 ? -11.915 -10.758 264.935 1.00 34.58 108 THR A N 1
ATOM 1236 C CA . THR A 1 81 ? -11.597 -12.169 264.916 1.00 37.01 108 THR A CA 1
ATOM 1237 C C . THR A 1 81 ? -10.318 -12.504 265.646 1.00 38.26 108 THR A C 1
ATOM 1238 O O . THR A 1 81 ? -9.501 -11.622 265.920 1.00 36.98 108 THR A O 1
ATOM 1249 N N . PRO A 1 82 ? -10.104 -13.797 265.946 1.00 41.58 109 PRO A N 1
ATOM 1250 C CA . PRO A 1 82 ? -8.856 -14.119 266.659 1.00 42.02 109 PRO A CA 1
ATOM 1251 C C . PRO A 1 82 ? -7.607 -13.763 265.834 1.00 41.58 109 PRO A C 1
ATOM 1252 O O . PRO A 1 82 ? -6.639 -13.276 266.363 1.00 40.83 109 PRO A O 1
ATOM 1263 N N . GLU A 1 83 ? -7.667 -13.965 264.525 1.00 43.11 110 GLU A N 1
ATOM 1264 C CA . GLU A 1 83 ? -6.601 -13.519 263.642 1.00 44.87 110 GLU A CA 1
ATOM 1265 C C . GLU A 1 83 ? -6.359 -12.017 263.727 1.00 41.13 110 GLU A C 1
ATOM 1266 O O . GLU A 1 83 ? -5.216 -11.572 263.792 1.00 39.92 110 GLU A O 1
ATOM 1278 N N . GLN A 1 84 ? -7.427 -11.221 263.715 1.00 39.51 111 GLN A N 1
ATOM 1279 C CA . GLN A 1 84 ? -7.267 -9.772 263.791 1.00 38.01 111 GLN A CA 1
ATOM 1280 C C . GLN A 1 84 ? -6.753 -9.356 265.156 1.00 34.59 111 GLN A C 1
ATOM 1281 O O . GLN A 1 84 ? -5.970 -8.411 265.264 1.00 33.59 111 GLN A O 1
ATOM 1295 N N . LYS A 1 85 ? -7.172 -10.061 266.202 1.00 33.44 112 LYS A N 1
ATOM 1296 C CA . LYS A 1 85 ? -6.698 -9.731 267.558 1.00 32.57 112 LYS A CA 1
ATOM 1297 C C . LYS A 1 85 ? -5.201 -9.922 267.648 1.00 31.55 112 LYS A C 1
ATOM 1298 O O . LYS A 1 85 ? -4.499 -9.112 268.236 1.00 30.74 112 LYS A O 1
ATOM 1317 N N . LYS A 1 86 ? -4.70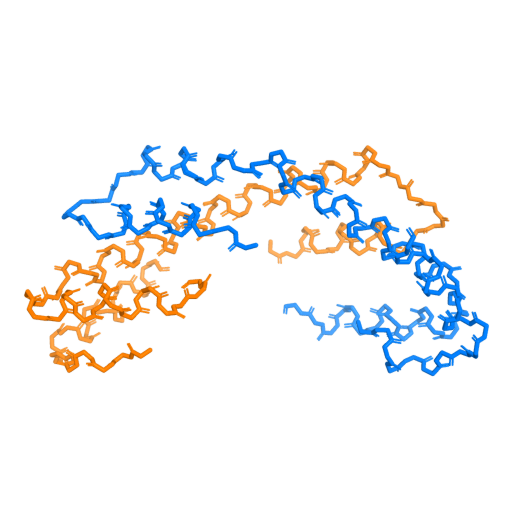5 -11.013 267.091 1.00 33.42 113 LYS A N 1
ATOM 1318 C CA . LYS A 1 86 ? -3.258 -11.271 267.166 1.00 37.52 113 LYS A CA 1
ATOM 1319 C C . LYS A 1 86 ? -2.482 -10.176 266.443 1.00 36.27 113 LYS A C 1
ATOM 1320 O O . LYS A 1 86 ? -1.403 -9.753 266.885 1.00 35.96 113 LYS A O 1
ATOM 1339 N N . GLN A 1 87 ? -3.049 -9.690 265.336 1.00 38.76 114 GLN A N 1
ATOM 1340 C CA . GLN A 1 87 ? -2.397 -8.637 264.563 1.00 39.68 114 GLN A CA 1
ATOM 1341 C C . GLN A 1 87 ? -2.430 -7.332 265.343 1.00 36.56 114 GLN A C 1
ATOM 1342 O O . GLN A 1 87 ? -1.438 -6.603 265.403 1.00 37.08 114 GLN A O 1
ATOM 1356 N N . PHE A 1 88 ? -3.588 -7.027 265.905 1.00 34.51 115 PHE A N 1
ATOM 1357 C CA . PHE A 1 88 ? -3.724 -5.823 266.713 1.00 35.10 115 PHE A CA 1
ATOM 1358 C C . PHE A 1 88 ? -2.751 -5.846 267.901 1.00 32.93 115 PHE A C 1
ATOM 1359 O O . PHE A 1 88 ? -2.089 -4.846 268.185 1.00 34.80 115 PHE A O 1
ATOM 1376 N N . ASN A 1 89 ? -2.678 -6.981 268.605 1.00 31.47 116 ASN A N 1
ATOM 1377 C CA . ASN A 1 89 ? -1.738 -7.099 269.735 1.00 28.96 116 ASN A CA 1
ATOM 1378 C C . ASN A 1 89 ? -0.292 -7.048 269.318 1.00 31.35 116 ASN A C 1
ATOM 1379 O O . ASN A 1 89 ? 0.509 -6.396 269.977 1.00 34.90 116 ASN A O 1
ATOM 1390 N N . ALA A 1 90 ? 0.044 -7.683 268.194 1.00 33.28 117 ALA A N 1
ATOM 1391 C CA . ALA A 1 90 ? 1.412 -7.597 267.700 1.00 36.54 117 ALA A CA 1
ATOM 1392 C C . ALA A 1 90 ? 1.779 -6.145 267.383 1.00 38.48 117 ALA A C 1
ATOM 1393 O O . ALA A 1 90 ? 2.879 -5.689 267.720 1.00 39.15 117 ALA A O 1
ATOM 1400 N N . ASN A 1 91 ? 0.854 -5.413 266.755 1.00 41.31 118 ASN A N 1
ATOM 1401 C CA . ASN A 1 91 ? 1.082 -4.000 266.435 1.00 45.36 118 ASN A CA 1
ATOM 1402 C C . ASN A 1 91 ? 1.204 -3.183 267.712 1.00 42.58 118 ASN A C 1
ATOM 1403 O O . ASN A 1 91 ? 1.943 -2.220 267.774 1.00 45.40 118 ASN A O 1
ATOM 1414 N N . PHE A 1 92 ? 0.435 -3.564 268.717 1.00 39.11 119 PHE A N 1
ATOM 1415 C CA . PHE A 1 92 ? 0.456 -2.868 269.979 1.00 40.18 119 PHE A CA 1
ATOM 1416 C C . PHE A 1 92 ? 1.858 -3.003 270.588 1.00 40.85 119 PHE A C 1
ATOM 1417 O O . PHE A 1 92 ? 2.411 -2.029 271.074 1.00 44.14 119 PHE A O 1
ATOM 1434 N N . GLU A 1 93 ? 2.450 -4.194 270.494 1.00 39.47 120 GLU A N 1
ATOM 1435 C CA . GLU A 1 93 ? 3.770 -4.475 271.078 1.00 41.58 120 GLU A CA 1
ATOM 1436 C C . GLU A 1 93 ? 4.921 -3.771 270.368 1.00 47.09 120 GLU A C 1
ATOM 1437 O O . GLU A 1 93 ? 5.933 -3.433 270.995 1.00 49.42 120 GLU A O 1
ATOM 1445 N N . LYS A 1 94 ? 4.765 -3.548 269.067 1.00 49.59 121 LYS A N 1
ATOM 1446 C CA . LYS A 1 94 ? 5.842 -2.986 268.244 1.00 55.78 121 LYS A CA 1
ATOM 1447 C C . LYS A 1 94 ? 5.753 -1.476 268.162 1.00 63.94 121 LYS A C 1
ATOM 1448 O O . LYS A 1 94 ? 6.428 -0.870 267.341 1.00 69.86 121 LYS A O 1
ATOM 1452 N N . ARG A 1 95 ? 4.930 -0.871 269.013 1.00 66.19 122 ARG A N 1
ATOM 1453 C CA . ARG A 1 95 ? 4.789 0.587 269.055 1.00 74.94 122 ARG A CA 1
ATOM 1454 C C . ARG A 1 95 ? 4.996 1.127 270.469 1.00 82.77 122 ARG A C 1
ATOM 1455 O O . ARG A 1 95 ? 4.916 0.388 271.457 1.00 82.47 122 ARG A O 1
ATOM 1459 N N . LEU A 1 96 ? 5.256 2.425 270.560 1.00 87.78 123 LEU A N 1
ATOM 1460 C CA . LEU A 1 96 ? 5.463 3.085 271.849 1.00 87.15 123 LEU A CA 1
ATOM 1461 C C . LEU A 1 96 ? 5.723 4.570 271.621 1.00 89.67 123 LEU A C 1
ATOM 1462 O O . LEU A 1 96 ? 5.605 5.060 270.496 1.00 91.29 123 LEU A O 1
ATOM 1466 N N A PHE B 1 2 ? 9.696 25.818 265.071 1.00 120.89 29 PHE B N 1
ATOM 1467 C CA A PHE B 1 2 ? 10.636 26.766 264.485 1.00 119.53 29 PHE B CA 1
ATOM 1468 C C A PHE B 1 2 ? 11.736 27.138 265.484 1.00 117.86 29 PHE B C 1
ATOM 1469 O O A PHE B 1 2 ? 11.481 27.833 266.467 1.00 118.76 29 PHE B O 1
ATOM 1478 N N A LYS B 1 3 ? 12.953 26.661 265.234 1.00 113.60 30 LYS B N 1
ATOM 1479 C CA A LYS B 1 3 ? 14.129 27.124 265.968 1.00 106.90 30 LYS B CA 1
ATOM 1480 C C A LYS B 1 3 ? 14.836 28.220 265.176 1.00 103.95 30 LYS B C 1
ATOM 1481 O O A LYS B 1 3 ? 16.064 28.322 265.177 1.00 106.15 30 LYS B O 1
ATOM 1500 N N A ASP B 1 4 ? 14.035 29.044 264.506 1.00 101.30 31 ASP B N 1
ATOM 1501 C CA A ASP B 1 4 ? 14.525 30.187 263.739 1.00 96.56 31 ASP B CA 1
ATOM 1502 C C A ASP B 1 4 ? 14.968 31.310 264.664 1.00 87.29 31 ASP B C 1
ATOM 1503 O O A ASP B 1 4 ? 14.623 32.476 264.455 1.00 89.61 31 ASP B O 1
ATOM 1512 N N A LEU B 1 5 ? 15.734 30.951 265.690 1.00 79.68 32 LEU B N 1
ATOM 1513 C CA A LEU B 1 5 ? 16.057 31.878 266.759 1.00 71.17 32 LEU B CA 1
ATOM 1514 C C A LEU B 1 5 ? 17.502 32.364 266.660 1.00 68.70 32 LEU B C 1
ATOM 1515 O O A LEU B 1 5 ? 17.892 33.260 267.391 1.00 68.66 32 LEU B O 1
ATOM 1531 N N . ASN B 1 6 ? 18.280 31.768 265.757 1.00 69.92 33 ASN B N 1
ATOM 1532 C CA . ASN B 1 6 ? 19.640 32.220 265.473 1.00 71.23 33 ASN B CA 1
ATOM 1533 C C . ASN B 1 6 ? 20.554 31.947 266.648 1.00 71.47 33 ASN B C 1
ATOM 1534 O O . ASN B 1 6 ? 21.249 32.832 267.143 1.00 71.73 33 ASN B O 1
ATOM 1545 N N A LEU B 1 7 ? 20.536 30.711 267.118 1.00 72.14 34 LEU B N 1
ATOM 1546 C CA A LEU B 1 7 ? 21.176 30.409 268.392 1.00 73.27 34 LEU B CA 1
ATOM 1547 C C A LEU B 1 7 ? 22.712 30.569 268.389 1.00 74.79 34 LEU B C 1
ATOM 1548 O O A LEU B 1 7 ? 23.419 29.972 267.597 1.00 76.32 34 LEU B O 1
ATOM 1564 N N A THR B 1 8 ? 23.200 31.399 269.302 1.00 75.56 35 THR B N 1
ATOM 1565 C CA A THR B 1 8 ? 24.634 31.527 269.591 1.00 77.69 35 THR B CA 1
ATOM 1566 C C A THR B 1 8 ? 25.290 30.145 269.880 1.00 79.63 35 THR B C 1
ATOM 1567 O O A THR B 1 8 ? 24.655 29.296 270.518 1.00 79.01 35 THR B O 1
ATOM 1578 N N A ASP B 1 9 ? 26.525 29.894 269.420 1.00 75.01 36 ASP B N 1
ATOM 1579 C CA A ASP B 1 9 ? 27.191 28.611 269.741 1.00 75.96 36 ASP B CA 1
ATOM 1580 C C A ASP B 1 9 ? 27.297 28.429 271.256 1.00 73.60 36 ASP B C 1
ATOM 1581 O O A ASP B 1 9 ? 27.124 27.317 271.749 1.00 72.85 36 ASP B O 1
ATOM 1590 N N A ALA B 1 10 ? 27.528 29.505 272.001 1.00 73.08 37 ALA B N 1
ATOM 1591 C CA A ALA B 1 10 ? 27.388 29.450 273.461 1.00 71.32 37 ALA B CA 1
ATOM 1592 C C A ALA B 1 10 ? 25.957 29.048 273.867 1.00 67.68 37 ALA B C 1
ATOM 1593 O O A ALA B 1 10 ? 25.745 28.343 274.870 1.00 66.25 37 ALA B O 1
ATOM 1600 N N A GLN B 1 11 ? 24.967 29.465 273.080 1.00 67.43 38 GLN B N 1
ATOM 1601 C CA A GLN B 1 11 ? 23.573 29.174 273.417 1.00 64.60 38 GLN B CA 1
ATOM 1602 C C A GLN B 1 11 ? 23.285 27.689 273.174 1.00 65.00 38 GLN B C 1
ATOM 1603 O O A GLN B 1 11 ? 22.793 26.987 274.071 1.00 61.72 38 GLN B O 1
ATOM 1617 N N A LYS B 1 12 ? 23.625 27.220 271.972 1.00 67.52 39 LYS B N 1
ATOM 1618 C CA A LYS B 1 12 ? 23.429 25.821 271.590 1.00 66.07 39 LYS B CA 1
ATOM 1619 C C A LYS B 1 12 ? 24.216 24.918 272.525 1.00 68.34 39 LYS B C 1
ATOM 1620 O O A LYS B 1 12 ? 23.681 23.955 273.040 1.00 66.71 39 LYS B O 1
ATOM 1639 N N . GLN B 1 13 ? 25.491 25.227 272.748 1.00 72.24 40 GLN B N 1
ATOM 1640 C CA . GLN B 1 13 ? 26.263 24.470 273.737 1.00 75.13 40 GLN B CA 1
ATOM 1641 C C . GLN B 1 13 ? 25.439 24.356 275.023 1.00 72.90 40 GLN B C 1
ATOM 1642 O O . GLN B 1 13 ? 25.275 23.267 275.582 1.00 72.95 40 GLN B O 1
ATOM 1646 N N . GLN B 1 14 ? 24.895 25.495 275.449 1.00 71.75 41 GLN B N 1
ATOM 1647 C CA . GLN B 1 14 ? 24.132 25.600 276.680 1.00 68.58 41 GLN B CA 1
ATOM 1648 C C . GLN B 1 14 ? 22.855 24.756 276.631 1.00 65.63 41 GLN B C 1
ATOM 1649 O O . GLN B 1 14 ? 22.525 24.086 277.610 1.00 62.21 41 GLN B O 1
ATOM 1653 N N A ILE B 1 15 ? 22.159 24.788 275.490 1.00 65.80 42 ILE B N 1
ATOM 1654 C CA A ILE B 1 15 ? 20.913 24.038 275.294 1.00 66.23 42 ILE B CA 1
ATOM 1655 C C A ILE B 1 15 ? 21.133 22.547 275.419 1.00 70.12 42 ILE B C 1
ATOM 1656 O O A ILE B 1 15 ? 20.406 21.852 276.148 1.00 67.82 42 ILE B O 1
ATOM 1672 N N A ARG B 1 16 ? 22.116 22.056 274.670 1.00 76.96 43 ARG B N 1
ATOM 1673 C CA A ARG B 1 16 ? 22.473 20.652 274.712 1.00 81.50 43 ARG B CA 1
ATOM 1674 C C A ARG B 1 16 ? 22.735 20.261 276.166 1.00 83.03 43 ARG B C 1
ATOM 1675 O O A ARG B 1 16 ? 22.292 19.206 276.630 1.00 83.00 43 ARG B O 1
ATOM 1696 N N . GLU B 1 17 ? 23.417 21.145 276.892 1.00 81.52 44 GLU B N 1
ATOM 1697 C CA . GLU B 1 17 ? 23.733 20.912 278.300 1.00 80.35 44 GLU B CA 1
ATOM 1698 C C . GLU B 1 17 ? 22.468 20.813 279.144 1.00 75.06 44 GLU B C 1
ATOM 1699 O O . GLU B 1 17 ? 22.385 19.985 280.049 1.00 76.12 44 GLU B O 1
ATOM 1703 N N A ILE B 1 18 ? 21.496 21.672 278.848 1.00 70.09 45 ILE B N 1
ATOM 1704 C CA A ILE B 1 18 ? 20.206 21.661 279.541 1.00 66.49 45 ILE B CA 1
ATOM 1705 C C A ILE B 1 18 ? 19.512 20.331 279.317 1.00 69.18 45 ILE B C 1
ATOM 1706 O O A ILE B 1 18 ? 19.016 19.703 280.257 1.00 68.82 45 ILE B O 1
ATOM 1722 N N A MET B 1 19 ? 19.468 19.916 278.058 1.00 72.59 46 MET B N 1
ATOM 1723 C CA A MET B 1 19 ? 18.819 18.675 277.676 1.00 76.28 46 MET B CA 1
ATOM 1724 C C A MET B 1 19 ? 19.515 17.483 278.305 1.00 81.42 46 MET B C 1
ATOM 1725 O O A MET B 1 19 ? 18.856 16.597 278.845 1.00 85.83 46 MET B O 1
ATOM 1739 N N . LYS B 1 20 ? 20.845 17.459 278.219 1.00 85.10 47 LYS B N 1
ATOM 1740 C CA . LYS B 1 20 ? 21.636 16.375 278.797 1.00 86.82 47 LYS B CA 1
ATOM 1741 C C . LYS B 1 20 ? 21.219 16.116 280.247 1.00 89.52 47 LYS B C 1
ATOM 1742 O O . LYS B 1 20 ? 21.041 14.964 280.656 1.00 90.16 47 LYS B O 1
ATOM 1746 N N A GLY B 1 21 ? 21.049 17.193 281.013 1.00 86.58 48 GLY B N 1
ATOM 1747 C CA A GLY B 1 21 ? 20.587 17.081 282.384 1.00 88.01 48 GLY B CA 1
ATOM 1748 C C A GLY B 1 21 ? 19.114 16.730 282.411 1.00 86.88 48 GLY B C 1
ATOM 1749 O O A GLY B 1 21 ? 18.727 15.609 282.758 1.00 85.86 48 GLY B O 1
ATOM 1753 N N . GLN 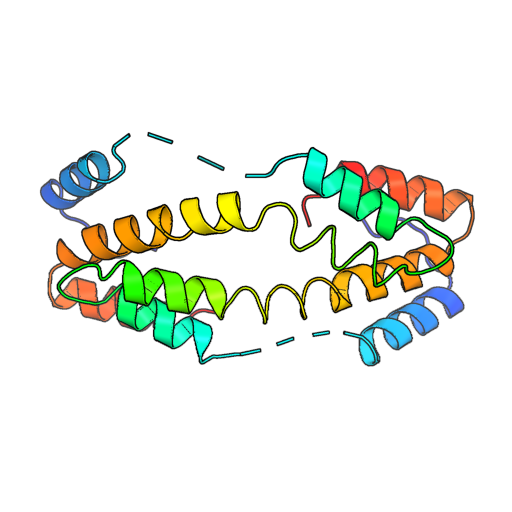B 1 22 ? 18.288 17.696 282.033 1.00 87.01 49 GLN B N 1
ATOM 1754 C CA . GLN B 1 22 ? 16.852 17.475 281.922 1.00 88.47 49 GLN B CA 1
ATOM 1755 C C . GLN B 1 22 ? 16.506 17.040 280.504 1.00 90.57 49 GLN B C 1
ATOM 1756 O O . GLN B 1 22 ? 15.626 16.210 280.296 1.00 91.07 49 GLN B O 1
ATOM 1758 N N . PRO B 1 30 ? 7.260 3.776 282.360 1.00 113.16 57 PRO B N 1
ATOM 1759 C CA . PRO B 1 30 ? 8.192 3.384 281.300 1.00 113.67 57 PRO B CA 1
ATOM 1760 C C . PRO B 1 30 ? 7.558 2.374 280.341 1.00 104.00 57 PRO B C 1
ATOM 1761 O O . PRO B 1 30 ? 7.370 2.685 279.163 1.00 108.12 57 PRO B O 1
ATOM 1765 N N . LEU B 1 31 ? 7.234 1.185 280.845 1.00 91.79 58 LEU B N 1
ATOM 1766 C CA . LEU B 1 31 ? 6.552 0.158 280.059 1.00 79.75 58 LEU B CA 1
ATOM 1767 C C . LEU B 1 31 ? 5.369 -0.392 280.818 1.00 69.78 58 LEU B C 1
ATOM 1768 O O . LEU B 1 31 ? 4.398 -0.873 280.224 1.00 64.74 58 LEU B O 1
ATOM 1774 N N . GLU B 1 32 ? 5.464 -0.334 282.138 1.00 68.75 59 GLU B N 1
ATOM 1775 C CA . GLU B 1 32 ? 4.405 -0.832 282.998 1.00 64.58 5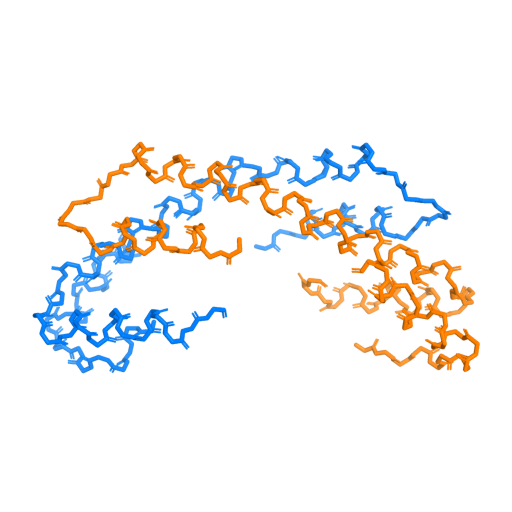9 GLU B CA 1
ATOM 1776 C C . GLU B 1 32 ? 3.037 -0.246 282.618 1.00 62.90 59 GLU B C 1
ATOM 1777 O O . GLU B 1 32 ? 2.069 -0.985 282.463 1.00 60.07 59 GLU B O 1
ATOM 1781 N N . GLU B 1 33 ? 2.965 1.078 282.460 1.00 67.65 60 GLU B N 1
ATOM 1782 C CA . GLU B 1 33 ? 1.697 1.758 282.186 1.00 65.69 60 GLU B CA 1
ATOM 1783 C C . GLU B 1 33 ? 1.099 1.275 280.876 1.00 59.92 60 GLU B C 1
ATOM 1784 O O . GLU B 1 33 ? -0.115 1.046 280.783 1.00 57.51 60 GLU B O 1
ATOM 1792 N N . ARG B 1 34 ? 1.966 1.135 279.878 1.00 55.89 61 ARG B N 1
ATOM 1793 C CA . ARG B 1 34 ? 1.564 0.660 278.560 1.00 51.64 61 ARG B CA 1
ATOM 1794 C C . ARG B 1 34 ? 1.006 -0.752 278.614 1.00 45.95 61 ARG B C 1
ATOM 1795 O O . ARG B 1 34 ? -0.036 -1.014 278.029 1.00 42.70 61 ARG B O 1
ATOM 1816 N N . ARG B 1 35 ? 1.697 -1.667 279.285 1.00 45.42 62 ARG B N 1
ATOM 1817 C CA . ARG B 1 35 ? 1.235 -3.052 279.332 1.00 43.91 62 ARG B CA 1
ATOM 1818 C C . ARG B 1 35 ? -0.080 -3.149 280.097 1.00 40.33 62 ARG B C 1
ATOM 1819 O O . ARG B 1 35 ? -0.949 -3.913 279.735 1.00 37.71 62 ARG B O 1
ATOM 1840 N N . ALA B 1 36 ? -0.222 -2.369 281.160 1.00 41.10 63 ALA B N 1
ATOM 1841 C CA . ALA B 1 36 ? -1.485 -2.332 281.877 1.00 39.66 63 ALA B CA 1
ATOM 1842 C C . ALA B 1 36 ? -2.611 -1.817 280.969 1.00 37.68 63 ALA B C 1
ATOM 1843 O O . ALA B 1 36 ? -3.721 -2.362 280.982 1.00 39.26 63 ALA B O 1
ATOM 1850 N N . MET B 1 37 ? -2.338 -0.765 280.202 1.00 37.14 64 MET B N 1
ATOM 1851 C CA . MET B 1 37 ? -3.314 -0.272 279.232 1.00 35.07 64 MET B CA 1
ATOM 1852 C C . MET B 1 37 ? -3.664 -1.357 278.230 1.00 34.84 64 MET B C 1
ATOM 1853 O O . MET B 1 37 ? -4.837 -1.602 277.892 1.00 34.16 64 MET B O 1
ATOM 1867 N N . HIS B 1 38 ? -2.632 -2.004 277.722 1.00 34.85 65 HIS B N 1
ATOM 1868 C CA . HIS B 1 38 ? -2.864 -3.087 276.780 1.00 34.58 65 HIS B CA 1
ATOM 1869 C C . HIS B 1 38 ? -3.785 -4.131 277.369 1.00 33.49 65 HIS B C 1
ATOM 1870 O O . HIS B 1 38 ? -4.750 -4.568 276.709 1.00 31.80 65 HIS B O 1
ATOM 1884 N N . ASP B 1 39 ? -3.535 -4.519 278.626 1.00 35.64 66 ASP B N 1
ATOM 1885 C CA . ASP B 1 39 ? -4.307 -5.597 279.216 1.00 35.61 66 ASP B CA 1
ATOM 1886 C C . ASP B 1 39 ? -5.755 -5.174 279.512 1.00 35.68 66 ASP B C 1
ATOM 1887 O O . ASP B 1 39 ? -6.628 -6.023 279.628 1.00 39.51 66 ASP B O 1
ATOM 1896 N N . ILE B 1 40 ? -6.011 -3.877 279.608 1.00 32.95 67 ILE B N 1
ATOM 1897 C CA . ILE B 1 40 ? -7.375 -3.373 279.802 1.00 32.68 67 ILE B CA 1
ATOM 1898 C C . ILE B 1 40 ? -8.131 -3.381 278.479 1.00 29.65 67 ILE B C 1
ATOM 1899 O O . ILE B 1 40 ? -9.313 -3.716 278.428 1.00 29.84 67 ILE B O 1
ATOM 1915 N N . ILE B 1 41 ? -7.423 -3.045 277.411 1.00 27.56 68 ILE B N 1
ATOM 1916 C CA . ILE B 1 41 ? -8.011 -3.036 276.088 1.00 29.57 68 ILE B CA 1
ATOM 1917 C C . ILE B 1 41 ? -8.266 -4.459 275.587 1.00 28.64 68 ILE B C 1
ATOM 1918 O O . ILE B 1 41 ? -9.341 -4.743 275.116 1.00 29.99 68 ILE B O 1
ATOM 1934 N N . ALA B 1 42 ? -7.276 -5.338 275.690 1.00 31.54 69 ALA B N 1
ATOM 1935 C CA . ALA B 1 42 ? -7.379 -6.733 275.226 1.00 34.22 69 ALA B CA 1
ATOM 1936 C C . ALA B 1 42 ? -7.968 -7.631 276.292 1.00 39.90 69 ALA B C 1
ATOM 1937 O O . ALA B 1 42 ? -7.272 -8.518 276.815 1.00 45.51 69 ALA B O 1
ATOM 1944 N N . SER B 1 43 ? -9.204 -7.354 276.681 1.00 38.90 70 SER B N 1
ATOM 1945 C CA . SER B 1 43 ? -9.871 -8.073 277.762 1.00 37.73 70 SER B CA 1
ATOM 1946 C C . SER B 1 43 ? -11.292 -8.317 277.307 1.00 34.75 70 SER B C 1
ATOM 1947 O O . SER B 1 43 ? -11.819 -7.507 276.563 1.00 32.55 70 SER B O 1
ATOM 1955 N N . ASP B 1 44 ? -11.924 -9.409 277.761 1.00 35.00 71 ASP B N 1
ATOM 1956 C CA . ASP B 1 44 ? -13.246 -9.754 277.277 1.00 34.14 71 ASP B CA 1
ATOM 1957 C C . ASP B 1 44 ? -14.300 -8.727 277.696 1.00 33.90 71 ASP B C 1
ATOM 1958 O O . ASP B 1 44 ? -15.344 -8.616 277.061 1.00 34.83 71 ASP B O 1
ATOM 1967 N N . THR B 1 45 ? -14.062 -8.025 278.809 1.00 35.48 72 THR B N 1
ATOM 1968 C CA . THR B 1 45 ? -15.004 -7.012 279.279 1.00 40.09 72 THR B CA 1
ATOM 1969 C C . THR B 1 45 ? -14.204 -5.790 279.693 1.00 37.58 72 THR B C 1
ATOM 1970 O O . THR B 1 45 ? -13.014 -5.897 279.968 1.00 37.96 72 THR B O 1
ATOM 1981 N N . PHE B 1 46 ? -14.836 -4.624 279.664 1.00 34.82 73 PHE B N 1
ATOM 1982 C CA . PHE B 1 46 ? -14.158 -3.409 280.113 1.00 33.81 73 PHE B CA 1
ATOM 1983 C C . PHE B 1 46 ? -14.331 -3.269 281.617 1.00 36.53 73 PHE B C 1
ATOM 1984 O O . PHE B 1 46 ? -15.445 -3.284 282.129 1.00 39.50 73 PHE B O 1
ATOM 2001 N N . ASP B 1 47 ? -13.216 -3.131 282.322 1.00 36.08 74 ASP B N 1
ATOM 2002 C CA . ASP B 1 47 ? -13.233 -3.008 283.765 1.00 39.00 74 ASP B CA 1
ATOM 2003 C C . ASP B 1 47 ? -12.948 -1.567 284.175 1.00 40.09 74 ASP B C 1
ATOM 2004 O O . ASP B 1 47 ? -11.815 -1.162 284.217 1.00 38.29 74 ASP B O 1
ATOM 2013 N N . LYS B 1 48 ? -13.985 -0.812 284.502 1.00 36.15 75 LYS B N 1
ATOM 2014 C CA . LYS B 1 48 ? -13.813 0.625 284.662 1.00 34.46 75 LYS B CA 1
ATOM 2015 C C . LYS B 1 48 ? -12.927 0.927 285.842 1.00 32.42 75 LYS B C 1
ATOM 2016 O O . LYS B 1 48 ? -12.077 1.783 285.740 1.00 30.90 75 LYS B O 1
ATOM 2035 N N . VAL B 1 49 ? -13.108 0.187 286.935 1.00 32.70 76 VAL B N 1
ATOM 2036 C CA . VAL B 1 49 ? -12.331 0.519 288.150 1.00 31.26 76 VAL B CA 1
ATOM 2037 C C . VAL B 1 49 ? -10.856 0.243 287.906 1.00 30.36 76 VAL B C 1
ATOM 2038 O O . VAL B 1 49 ? -9.993 1.009 288.309 1.00 29.04 76 VAL B O 1
ATOM 2051 N N . LYS B 1 50 ? -10.568 -0.831 287.189 1.00 31.47 77 LYS B N 1
ATOM 2052 C CA . LYS B 1 50 ? -9.202 -1.126 286.803 1.00 31.29 77 LYS B CA 1
ATOM 2053 C C . LYS B 1 50 ? -8.655 -0.060 285.856 1.00 30.33 77 LYS B C 1
ATOM 2054 O O . LYS B 1 50 ? -7.512 0.361 285.961 1.00 29.45 77 LYS B O 1
ATOM 2073 N N . ALA B 1 51 ? -9.487 0.391 284.930 1.00 30.76 78 ALA B N 1
ATOM 2074 C CA . ALA B 1 51 ? -9.047 1.442 284.015 1.00 30.05 78 ALA B CA 1
ATOM 2075 C C . ALA B 1 51 ? -8.768 2.719 284.776 1.00 28.14 78 ALA B C 1
ATOM 2076 O O . ALA B 1 51 ? -7.785 3.417 284.500 1.00 27.20 78 ALA B O 1
ATOM 2083 N N . GLU B 1 52 ? -9.596 3.030 285.749 1.00 27.86 79 GLU B N 1
ATOM 2084 C CA . GLU B 1 52 ? -9.352 4.227 286.543 1.00 26.55 79 GLU B CA 1
ATOM 2085 C C . GLU B 1 52 ? -8.007 4.138 287.278 1.00 25.70 79 GLU B C 1
ATOM 2086 O O . GLU B 1 52 ? -7.292 5.143 287.408 1.00 24.71 79 GLU B O 1
ATOM 2098 N N . ALA B 1 53 ? -7.664 2.945 287.771 1.00 26.40 80 ALA B N 1
ATOM 2099 C CA . ALA B 1 53 ? -6.391 2.817 288.459 1.00 27.38 80 ALA B CA 1
ATOM 2100 C C . ALA B 1 53 ? -5.196 3.038 287.522 1.00 25.96 80 ALA B C 1
ATOM 2101 O O . ALA B 1 53 ? -4.207 3.687 287.892 1.00 25.42 80 ALA B O 1
ATOM 2108 N N . GLN B 1 54 ? -5.325 2.544 286.302 1.00 26.72 81 GLN B N 1
ATOM 2109 C CA . GLN B 1 54 ? -4.300 2.713 285.255 1.00 27.04 81 GLN B CA 1
ATOM 2110 C C . GLN B 1 54 ? -4.143 4.171 284.927 1.00 27.38 81 GLN B C 1
ATOM 2111 O O . GLN B 1 54 ? -3.018 4.679 284.844 1.00 27.87 81 GLN B O 1
ATOM 2125 N N . ILE B 1 55 ? -5.264 4.877 284.811 1.00 25.60 82 ILE B N 1
ATOM 2126 C CA . ILE B 1 55 ? -5.213 6.301 284.507 1.00 26.34 82 ILE B CA 1
ATOM 2127 C C . ILE B 1 55 ? -4.521 7.088 285.635 1.00 23.48 82 ILE B C 1
ATOM 2128 O O . ILE B 1 55 ? -3.626 7.917 285.403 1.00 25.54 82 ILE B O 1
ATOM 2144 N N . ALA B 1 56 ? -4.875 6.791 286.878 1.00 23.93 83 ALA B N 1
ATOM 2145 C CA . ALA B 1 56 ? -4.243 7.430 288.026 1.00 22.76 83 ALA B CA 1
ATOM 2146 C C . ALA B 1 56 ? -2.742 7.157 288.063 1.00 24.18 83 ALA B C 1
ATOM 2147 O O . ALA B 1 56 ? -1.941 8.046 288.398 1.00 22.80 83 ALA B O 1
ATOM 2154 N N . LYS B 1 57 ? -2.334 5.941 287.735 1.00 26.74 84 LYS B N 1
ATOM 2155 C CA . LYS B 1 57 ? -0.913 5.643 287.734 1.00 31.54 84 LYS B CA 1
ATOM 2156 C C . LYS B 1 57 ? -0.204 6.437 286.621 1.00 30.26 84 LYS B C 1
ATOM 2157 O O . LYS B 1 57 ? 0.910 6.966 286.817 1.00 33.76 84 LYS B O 1
ATOM 2176 N N A MET B 1 58 ? -0.851 6.568 285.464 0.38 31.04 85 MET B N 1
ATOM 2177 N N B MET B 1 58 ? -0.852 6.554 285.469 0.62 31.15 85 MET B N 1
ATOM 2178 C CA A MET B 1 58 ? -0.248 7.327 284.374 0.38 31.58 85 MET B CA 1
ATOM 2179 C CA B MET B 1 58 ? -0.268 7.317 284.382 0.62 31.75 85 MET B CA 1
ATOM 2180 C C A MET B 1 58 ? -0.126 8.818 284.732 0.38 27.61 85 MET B C 1
ATOM 2181 C C B MET B 1 58 ? -0.119 8.801 284.743 0.62 27.23 85 MET B C 1
ATOM 2182 O O A MET B 1 58 ? 0.760 9.494 284.213 0.38 28.82 85 MET B O 1
ATOM 2183 O O B MET B 1 58 ? 0.805 9.447 284.253 0.62 28.93 85 MET B O 1
ATOM 2210 N N . GLU B 1 59 ? -0.977 9.331 285.630 1.00 28.24 86 GLU B N 1
ATOM 2211 C CA . GLU B 1 59 ? -0.841 10.724 286.087 1.00 27.20 86 GLU B CA 1
ATOM 2212 C C . GLU B 1 59 ? 0.524 10.968 286.783 1.00 28.40 86 GLU B C 1
ATOM 2213 O O . GLU B 1 59 ? 1.103 12.072 286.676 1.00 27.53 86 GLU B O 1
ATOM 2225 N N . GLU B 1 60 ? 1.090 9.957 287.435 1.00 28.68 87 GLU B N 1
ATOM 2226 C CA A GLU B 1 60 ? 2.404 10.185 288.045 0.49 30.66 87 GLU B CA 1
ATOM 2227 C CA B GLU B 1 60 ? 2.429 10.040 288.025 0.51 31.44 87 GLU B CA 1
ATOM 2228 C C . GLU B 1 60 ? 3.486 10.335 286.981 1.00 30.32 87 GLU B C 1
ATOM 2229 O O . GLU B 1 60 ? 4.353 11.176 287.131 1.00 30.10 87 GLU B O 1
ATOM 2252 N N . GLN B 1 61 ? 3.427 9.568 285.908 1.00 32.17 88 GLN B N 1
ATOM 2253 C CA . GLN B 1 61 ? 4.450 9.714 284.901 1.00 35.49 88 GLN B CA 1
ATOM 2254 C C . GLN B 1 61 ? 4.255 11.010 284.154 1.00 32.42 88 GLN B C 1
ATOM 2255 O O . GLN B 1 61 ? 5.227 11.679 283.802 1.00 33.16 88 GLN B O 1
ATOM 2269 N N . ARG B 1 62 ? 3.001 11.347 283.867 1.00 31.20 89 ARG B N 1
ATOM 2270 C CA . ARG B 1 62 ? 2.721 12.597 283.195 1.00 29.49 89 ARG B CA 1
ATOM 2271 C C . ARG B 1 62 ? 3.245 13.790 284.024 1.00 28.08 89 ARG B C 1
ATOM 2272 O O . ARG B 1 62 ? 3.807 14.720 283.476 1.00 29.14 89 ARG B O 1
ATOM 2293 N N A LYS B 1 63 ? 3.091 13.749 285.342 0.63 25.58 90 LYS B N 1
ATOM 2294 N N B LYS B 1 63 ? 3.049 13.749 285.344 0.37 25.52 90 LYS B N 1
ATOM 2295 C CA A LYS B 1 63 ? 3.559 14.857 286.122 0.63 25.13 90 LYS B CA 1
ATOM 2296 C CA B LYS B 1 63 ? 3.571 14.788 286.216 0.37 25.35 90 LYS B CA 1
ATOM 2297 C C A LYS B 1 63 ? 5.080 14.948 286.042 0.63 26.84 90 LYS B C 1
ATOM 2298 C C B LYS B 1 63 ? 5.061 14.929 285.990 0.37 26.79 90 LYS B C 1
ATOM 2299 O O A LYS B 1 63 ? 5.643 16.054 285.905 0.63 27.08 90 LYS B O 1
ATOM 2300 O O B LYS B 1 63 ? 5.573 16.028 285.710 0.37 26.80 90 LYS B O 1
ATOM 2337 N N . ALA B 1 64 ? 5.762 13.810 286.115 1.00 28.78 91 ALA B N 1
ATOM 2338 C CA . ALA B 1 64 ? 7.212 13.809 285.986 1.00 32.12 91 ALA B CA 1
ATOM 2339 C C . ALA B 1 64 ? 7.627 14.362 284.624 1.00 31.45 91 ALA B C 1
ATOM 2340 O O . ALA B 1 64 ? 8.533 15.190 284.531 1.00 31.51 91 ALA B O 1
ATOM 2347 N N . ASN B 1 65 ? 6.955 13.897 283.579 1.00 29.84 92 ASN B N 1
ATOM 2348 C CA . ASN B 1 65 ? 7.338 14.260 282.223 1.00 32.93 92 ASN B CA 1
ATOM 2349 C C . ASN B 1 65 ? 7.081 15.724 281.950 1.00 29.88 92 ASN B C 1
ATOM 2350 O O . ASN B 1 65 ? 7.908 16.402 281.360 1.00 30.31 92 ASN B O 1
ATOM 2361 N N A MET B 1 66 ? 5.953 16.234 282.412 0.43 27.66 93 MET B N 1
ATOM 2362 N N B MET B 1 66 ? 5.909 16.204 282.350 0.57 27.60 93 MET B N 1
ATOM 2363 C CA A MET B 1 66 ? 5.605 17.621 282.158 0.43 27.43 93 MET B CA 1
ATOM 2364 C CA B MET B 1 66 ? 5.565 17.608 282.174 0.57 27.21 93 MET B CA 1
ATOM 2365 C C A MET B 1 66 ? 6.341 18.612 283.050 0.43 24.90 93 MET B C 1
ATOM 2366 C C B MET B 1 66 ? 6.485 18.517 282.963 0.57 24.61 93 MET B C 1
ATOM 2367 O O A MET B 1 66 ? 6.525 19.768 282.673 0.43 26.80 93 MET B O 1
ATOM 2368 O O B MET B 1 66 ? 6.936 19.522 282.419 0.57 27.26 93 MET B O 1
ATOM 2395 N N . LEU B 1 67 ? 6.799 18.182 284.220 1.00 27.53 94 LEU B N 1
ATOM 2396 C CA . LEU B 1 67 ? 7.677 19.041 284.990 1.00 26.31 94 LEU B CA 1
ATOM 2397 C C . LEU B 1 67 ? 9.042 19.141 284.322 1.00 29.42 94 LEU B C 1
ATOM 2398 O O . LEU B 1 67 ? 9.673 20.202 284.322 1.00 29.68 94 LEU B O 1
ATOM 2415 N N . ALA B 1 68 ? 9.538 18.036 283.797 1.00 30.39 95 ALA B N 1
ATOM 2416 C CA . ALA B 1 68 ? 10.884 18.063 283.201 1.00 33.83 95 ALA B CA 1
ATOM 2417 C C . ALA B 1 68 ? 10.837 18.907 281.938 1.00 33.16 95 ALA B C 1
ATOM 2418 O O . ALA B 1 68 ? 11.730 19.711 281.679 1.00 33.83 95 ALA B O 1
ATOM 2425 N N . HIS B 1 69 ? 9.765 18.747 281.168 1.00 30.87 96 HIS B N 1
ATOM 2426 C CA . HIS B 1 69 ? 9.621 19.463 279.891 1.00 32.67 96 HIS B CA 1
ATOM 2427 C C . HIS B 1 69 ? 9.500 20.961 280.122 1.00 31.57 96 HIS B C 1
ATOM 2428 O O . HIS B 1 69 ? 10.183 21.759 279.474 1.00 33.83 96 HIS B O 1
ATOM 2442 N N . MET B 1 70 ? 8.634 21.363 281.047 1.00 28.91 97 MET B N 1
ATOM 2443 C CA . MET B 1 70 ? 8.500 22.804 281.310 1.00 28.09 97 MET B CA 1
ATOM 2444 C C . MET B 1 70 ? 9.762 23.358 281.905 1.00 28.65 97 MET B C 1
ATOM 2445 O O . MET B 1 70 ? 10.104 24.497 281.585 1.00 29.04 97 MET B O 1
ATOM 2459 N N . GLU B 1 71 ? 10.471 22.581 282.741 1.00 29.77 98 GLU B N 1
ATOM 2460 C CA . GLU B 1 71 ? 11.662 23.133 283.356 1.00 33.21 98 GLU B CA 1
ATOM 2461 C C . GLU B 1 71 ? 12.698 23.347 282.285 1.00 34.53 98 GLU B C 1
ATOM 2462 O O . GLU B 1 71 ? 13.374 24.370 282.285 1.00 36.46 98 GLU B O 1
ATOM 2474 N N . THR B 1 72 ? 12.816 22.393 281.373 1.00 34.87 99 THR B N 1
ATOM 2475 C CA . THR B 1 72 ? 13.769 22.474 280.268 1.00 37.60 99 THR B CA 1
ATOM 2476 C C . THR B 1 72 ? 13.457 23.667 279.365 1.00 36.20 99 THR B C 1
ATOM 2477 O O . THR B 1 72 ? 14.348 24.440 279.041 1.00 37.69 99 THR B O 1
ATOM 2488 N N . GLN B 1 73 ? 12.199 23.834 278.974 1.00 32.87 100 GLN B N 1
ATOM 2489 C CA . GLN B 1 73 ? 11.840 24.960 278.127 1.00 33.54 100 GLN B CA 1
ATOM 2490 C C . GLN B 1 73 ? 12.061 26.307 278.818 1.00 32.20 100 GLN B C 1
ATOM 2491 O O . GLN B 1 73 ? 12.465 27.291 278.192 1.00 33.09 100 GLN B O 1
ATOM 2505 N N . ASN B 1 74 ? 11.778 26.362 280.116 1.00 31.81 101 ASN B N 1
ATOM 2506 C CA . ASN B 1 74 ? 12.065 27.563 280.894 1.00 31.66 101 ASN B CA 1
ATOM 2507 C C . ASN B 1 74 ? 13.566 27.858 280.892 1.00 34.97 101 ASN B C 1
ATOM 2508 O O . ASN B 1 74 ? 13.985 29.006 280.770 1.00 36.40 101 ASN B O 1
ATOM 2519 N N . LYS B 1 75 ? 14.381 26.821 281.025 1.00 36.30 102 LYS B N 1
ATOM 2520 C CA . LYS B 1 75 ? 15.824 27.061 281.0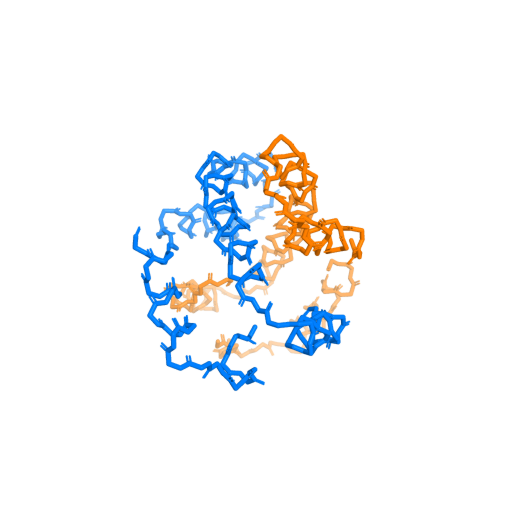78 1.00 41.62 102 LYS B CA 1
ATOM 2521 C C . LYS B 1 75 ? 16.291 27.610 279.732 1.00 42.72 102 LYS B C 1
ATOM 2522 O O . LYS B 1 75 ? 17.172 28.459 279.658 1.00 44.16 102 LYS B O 1
ATOM 2541 N N . ILE B 1 76 ? 15.686 27.131 278.659 1.00 42.22 103 ILE B N 1
ATOM 2542 C CA . ILE B 1 76 ? 16.040 27.585 277.327 1.00 43.72 103 ILE B CA 1
ATOM 2543 C C . ILE B 1 76 ? 15.614 29.034 277.127 1.00 41.42 103 ILE B C 1
ATOM 2544 O O . ILE B 1 76 ? 16.413 29.886 276.730 1.00 44.13 103 ILE B O 1
ATOM 2560 N N . TYR B 1 77 ? 14.350 29.318 277.409 1.00 36.99 104 TYR B N 1
ATOM 2561 C CA . TYR B 1 77 ? 13.819 30.664 277.294 1.00 35.24 104 TYR B CA 1
ATOM 2562 C C . TYR B 1 77 ? 14.783 31.668 277.937 1.00 36.82 104 TYR B C 1
ATOM 2563 O O . TYR B 1 77 ? 15.024 32.731 277.392 1.00 38.09 104 TYR B O 1
ATOM 2581 N N . ASN B 1 78 ? 15.350 31.307 279.076 1.00 36.85 105 ASN B N 1
ATOM 2582 C CA . ASN B 1 78 ? 16.199 32.255 279.801 1.00 41.32 105 ASN B CA 1
ATOM 2583 C C . ASN B 1 78 ? 17.649 32.329 279.329 1.00 46.84 105 ASN B C 1
ATOM 2584 O O . ASN B 1 78 ? 18.401 33.168 279.812 1.00 49.18 105 ASN B O 1
ATOM 2595 N N . ILE B 1 79 ? 18.059 31.507 278.368 1.00 47.19 106 ILE B N 1
ATOM 2596 C CA . ILE B 1 79 ? 19.349 31.783 277.716 1.00 52.71 106 ILE B CA 1
ATOM 2597 C C . ILE B 1 79 ? 19.190 32.711 276.516 1.00 50.98 106 ILE B C 1
ATOM 2598 O O . ILE B 1 79 ? 20.174 33.049 275.878 1.00 52.53 106 ILE B O 1
ATOM 2614 N N . LEU B 1 80 ? 17.957 33.107 276.189 1.00 48.76 107 LEU B N 1
ATOM 2615 C CA . LEU B 1 80 ? 17.692 33.885 274.968 1.00 47.35 107 LEU B CA 1
ATOM 2616 C C . LEU B 1 80 ? 17.786 35.402 275.109 1.00 49.23 107 LEU B C 1
ATOM 2617 O O . LEU B 1 80 ? 17.537 35.945 276.183 1.00 51.31 107 LEU B O 1
ATOM 2633 N N . THR B 1 81 ? 18.125 36.078 274.001 1.00 50.00 108 THR B N 1
ATOM 2634 C CA . THR B 1 81 ? 18.057 37.545 273.926 1.00 50.87 108 THR B CA 1
ATOM 2635 C C . THR B 1 81 ? 16.619 38.049 273.905 1.00 48.28 108 THR B C 1
ATOM 2636 O O . THR B 1 81 ? 15.722 37.317 273.508 1.00 46.52 108 THR B O 1
ATOM 2647 N N . PRO B 1 82 ? 16.395 39.309 274.308 1.00 49.69 109 PRO B N 1
ATOM 2648 C CA . PRO B 1 82 ? 15.048 39.884 274.214 1.00 49.80 109 PRO B CA 1
ATOM 2649 C C . PRO B 1 82 ? 14.392 39.669 272.856 1.00 49.38 109 PRO B C 1
ATOM 2650 O O . PRO B 1 82 ? 13.256 39.205 272.829 1.00 46.82 109 PRO B O 1
ATOM 2661 N N . GLU B 1 83 ? 15.073 39.961 271.749 1.00 53.06 110 GLU B N 1
ATOM 2662 C CA . GLU B 1 83 ? 14.469 39.686 270.442 1.00 54.11 110 GLU B CA 1
ATOM 2663 C C . GLU B 1 83 ? 14.181 38.179 270.245 1.00 50.12 110 GLU B C 1
ATOM 2664 O O . GLU B 1 83 ? 13.152 37.812 269.688 1.00 50.70 110 GLU B O 1
ATOM 2676 N N . GLN B 1 84 ? 15.053 37.289 270.710 1.00 47.23 111 GLN B N 1
ATOM 2677 C CA . GLN B 1 84 ? 14.775 35.863 270.528 1.00 47.09 111 GLN B CA 1
ATOM 2678 C C . GLN B 1 84 ? 13.585 35.387 271.395 1.00 44.67 111 GLN B C 1
ATOM 2679 O O . GLN B 1 84 ? 12.836 34.508 270.974 1.00 43.73 111 GLN B O 1
ATOM 2693 N N . LYS B 1 85 ? 13.413 35.954 272.593 1.00 44.13 112 LYS B N 1
ATOM 2694 C CA . LYS B 1 85 ? 12.255 35.602 273.427 1.00 41.54 112 LYS B CA 1
ATOM 2695 C C . LYS B 1 85 ? 10.936 36.023 272.766 1.00 43.10 112 LYS B C 1
ATOM 2696 O O . LYS B 1 85 ? 9.948 35.313 272.830 1.00 40.20 112 LYS B O 1
ATOM 2715 N N . LYS B 1 86 ? 10.922 37.190 272.128 1.00 47.12 113 LYS B N 1
ATOM 2716 C CA . LYS B 1 86 ? 9.722 37.604 271.408 1.00 50.05 113 LYS B CA 1
ATOM 2717 C C . LYS B 1 86 ? 9.388 36.560 270.371 1.00 47.39 113 LYS B C 1
ATOM 2718 O O . LYS B 1 86 ? 8.234 36.216 270.181 1.00 45.64 113 LYS B O 1
ATOM 2737 N N . GLN B 1 87 ? 10.417 36.058 269.702 1.00 46.51 114 GLN B N 1
ATOM 2738 C CA . GLN B 1 87 ? 10.227 35.081 268.641 1.00 46.43 114 GLN B CA 1
ATOM 2739 C C . GLN B 1 87 ? 9.815 33.732 269.193 1.00 42.46 114 GLN B C 1
ATOM 2740 O O . GLN B 1 87 ? 8.927 33.070 268.665 1.00 42.89 114 GLN B O 1
ATOM 2754 N N . PHE B 1 88 ? 10.513 33.294 270.229 1.00 40.04 115 PHE B N 1
ATOM 2755 C CA . PHE B 1 88 ? 10.104 32.108 270.959 1.00 37.64 115 PHE B CA 1
ATOM 2756 C C . PHE B 1 88 ? 8.644 32.208 271.377 1.00 35.54 115 PHE B C 1
ATOM 2757 O O . PHE B 1 88 ? 7.892 31.250 271.212 1.00 34.46 115 PHE B O 1
ATOM 2774 N N . ASN B 1 89 ? 8.223 33.368 271.873 1.00 34.43 116 ASN B N 1
ATOM 2775 C CA . ASN B 1 89 ? 6.838 33.485 272.350 1.00 33.04 116 ASN B CA 1
ATOM 2776 C C . ASN B 1 89 ? 5.884 33.415 271.159 1.00 33.69 116 ASN B C 1
ATOM 2777 O O . ASN B 1 89 ? 4.853 32.798 271.251 1.00 34.36 116 ASN B O 1
ATOM 2788 N N . ALA B 1 90 ? 6.248 34.010 270.033 1.00 36.87 117 ALA B N 1
ATOM 2789 C CA . ALA B 1 90 ? 5.378 33.916 268.864 1.00 39.80 117 ALA B CA 1
ATOM 2790 C C . ALA B 1 90 ? 5.252 32.478 268.362 1.00 40.74 117 ALA B C 1
ATOM 2791 O O . ALA B 1 90 ? 4.144 32.008 268.025 1.00 41.27 117 ALA B O 1
ATOM 2798 N N . ASN B 1 91 ? 6.374 31.768 268.309 1.00 41.00 118 ASN B N 1
ATOM 2799 C CA . ASN B 1 91 ? 6.368 30.367 267.897 1.00 43.50 118 ASN B CA 1
ATOM 2800 C C . ASN B 1 91 ? 5.523 29.523 268.801 1.00 39.12 118 ASN B C 1
ATOM 2801 O O . ASN B 1 91 ? 4.918 28.556 268.377 1.00 41.83 118 ASN B O 1
ATOM 2812 N N . PHE B 1 92 ? 5.518 29.882 270.081 1.00 36.20 119 PHE B N 1
ATOM 2813 C CA . PHE B 1 92 ? 4.797 29.143 271.085 1.00 32.56 119 PHE B CA 1
ATOM 2814 C C . PHE B 1 92 ? 3.301 29.133 270.738 1.00 33.98 119 PHE B C 1
ATOM 2815 O O . PHE B 1 92 ? 2.599 28.133 270.938 1.00 33.88 119 PHE B O 1
ATOM 2832 N N . GLU B 1 93 ? 2.817 30.246 270.221 1.00 33.06 120 GLU B N 1
ATOM 2833 C CA . GLU B 1 93 ? 1.394 30.381 269.912 1.00 36.41 120 GLU B CA 1
ATOM 2834 C C . GLU B 1 93 ? 0.965 29.433 268.790 1.00 42.63 120 GLU B C 1
ATOM 2835 O O . GLU B 1 93 ? -0.198 29.066 268.699 1.00 44.05 120 GLU B O 1
ATOM 2843 N N . LYS B 1 94 ? 1.908 29.072 267.921 1.00 47.47 121 LYS B N 1
ATOM 2844 C CA . LYS B 1 94 ? 1.624 28.199 266.789 1.00 56.32 121 LYS B CA 1
ATOM 2845 C C . LYS B 1 94 ? 1.778 26.717 267.107 1.00 59.60 121 LYS B C 1
ATOM 2846 O O . LYS B 1 94 ? 1.291 25.870 266.361 1.00 63.32 121 LYS B O 1
ATOM 2865 N N . ARG B 1 95 ? 2.443 26.398 268.210 1.00 60.48 122 ARG B N 1
ATOM 2866 C CA . ARG B 1 95 ? 2.740 25.011 268.555 1.00 64.80 122 ARG B CA 1
ATOM 2867 C C . ARG B 1 95 ? 1.696 24.439 269.483 1.00 67.05 122 ARG B C 1
ATOM 2868 O O . ARG B 1 95 ? 0.895 25.175 270.063 1.00 66.01 122 ARG B O 1
ATOM 2889 N N . LEU B 1 96 ? 1.726 23.120 269.640 1.00 73.67 123 LEU B N 1
ATOM 2890 C CA . LEU B 1 96 ? 0.681 22.419 270.378 1.00 76.87 123 LEU B CA 1
ATOM 2891 C C . LEU B 1 96 ? 1.251 21.605 271.538 1.00 74.65 123 LEU B C 1
ATOM 2892 O O . LEU B 1 96 ? 0.504 21.141 272.406 1.00 76.70 123 LEU B O 1
ATOM 2908 N N . THR B 1 97 ? 2.573 21.446 271.559 1.00 69.31 124 THR B N 1
ATOM 2909 C CA . THR B 1 97 ? 3.251 20.809 272.691 1.00 63.03 124 THR B CA 1
ATOM 2910 C C . THR B 1 97 ? 4.554 21.535 273.026 1.00 58.89 124 THR B C 1
ATOM 2911 O O . THR B 1 97 ? 4.988 22.454 272.334 1.00 57.50 124 THR B O 1
#